Protein AF-0000000079722575 (afdb_homodimer)

Sequence (228 aa):
MQTNRNAPIEILLQTIAENLEKRAKQTKQDKQDLAKLADLNRNTISAALSGNDMKLSTLIRLTRVLGFTDWLLPLLDAPIQSPMEQLTKKRKPGNQESFESKRPTSRVMGRRKSMQTNRNAPIEILLQTIAENLEKRAKQTKQDKQDLAKLADLNRNTISAALSGNDMKLSTLIRLTRVLGFTDWLLPLLDAPIQSPMEQLTKKRKPGNQESFESKRPTSRVMGRRKS

Organism: NCBI:txid2484901

pLDDT: mean 83.27, std 20.54, range [34.5, 98.94]

Structure (mmCIF, N/CA/C/O backbone):
data_AF-0000000079722575-model_v1
#
loop_
_entity.id
_entity.type
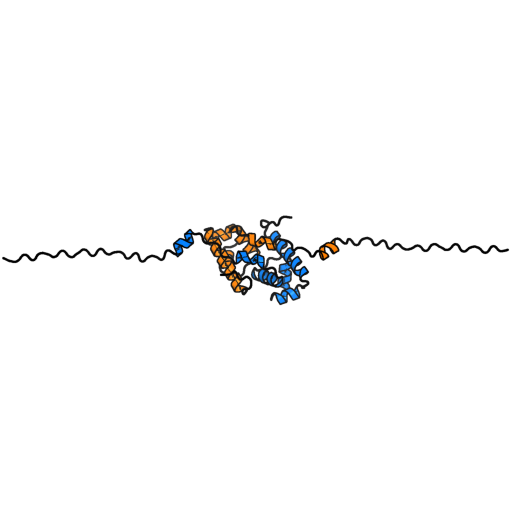_entity.pdbx_description
1 polymer 'HTH cro/C1-type domain-containing protein'
#
loop_
_atom_site.group_PDB
_atom_site.id
_atom_site.type_symbol
_atom_site.label_atom_id
_atom_site.label_alt_id
_atom_site.label_comp_id
_atom_site.label_asym_id
_atom_site.label_entity_id
_atom_site.label_seq_id
_atom_site.pdbx_PDB_ins_code
_atom_site.Cartn_x
_atom_site.Cartn_y
_atom_site.Cartn_z
_atom_site.occupancy
_atom_site.B_iso_or_equiv
_atom_site.auth_seq_id
_atom_site.auth_comp_id
_atom_site.auth_asym_id
_atom_site.auth_atom_id
_atom_site.pdbx_PDB_model_num
ATOM 1 N N . MET A 1 1 ? 14.844 14.305 -10.219 1 54.47 1 MET A N 1
ATOM 2 C CA . MET A 1 1 ? 15.352 12.953 -10.023 1 54.47 1 MET A CA 1
ATOM 3 C C . MET A 1 1 ? 14.266 11.914 -10.305 1 54.47 1 MET A C 1
ATOM 5 O O . MET A 1 1 ? 13.094 12.133 -9.992 1 54.47 1 MET A O 1
ATOM 9 N N . GLN A 1 2 ? 14.523 11.008 -11.125 1 70.81 2 GLN A N 1
ATOM 10 C CA . GLN A 1 2 ? 13.516 10.062 -11.602 1 70.81 2 GLN A CA 1
ATOM 11 C C . GLN A 1 2 ? 13.031 9.156 -10.477 1 70.81 2 GLN A C 1
ATOM 13 O O . GLN A 1 2 ? 13.828 8.711 -9.648 1 70.81 2 GLN A O 1
ATOM 18 N N . THR A 1 3 ? 11.797 9.164 -10.312 1 85.56 3 THR A N 1
ATOM 19 C CA . THR A 1 3 ? 11.172 8.242 -9.367 1 85.56 3 THR A CA 1
ATOM 20 C C . THR A 1 3 ? 11.594 6.805 -9.648 1 85.56 3 THR A C 1
ATOM 22 O O . THR A 1 3 ? 11.406 6.305 -10.758 1 85.56 3 THR A O 1
ATOM 25 N N . ASN A 1 4 ? 12.273 6.215 -8.656 1 93.06 4 ASN A N 1
ATOM 26 C CA . ASN A 1 4 ? 12.789 4.859 -8.836 1 93.06 4 ASN A CA 1
ATOM 27 C C . ASN A 1 4 ? 11.992 3.844 -8.031 1 93.06 4 ASN A C 1
ATOM 29 O O . ASN A 1 4 ? 12.227 3.678 -6.828 1 93.06 4 ASN A O 1
ATOM 33 N N . ARG A 1 5 ? 11.109 3.064 -8.695 1 94.69 5 ARG A N 1
ATOM 34 C CA . ARG A 1 5 ? 10.266 2.082 -8.023 1 94.69 5 ARG A CA 1
ATOM 35 C C . ARG A 1 5 ? 11.023 0.785 -7.773 1 94.69 5 ARG A C 1
ATOM 37 O O . ARG A 1 5 ? 10.516 -0.12 -7.105 1 94.69 5 ARG A O 1
ATOM 44 N N . ASN A 1 6 ? 12.352 0.685 -8.273 1 96.12 6 ASN A N 1
ATOM 45 C CA . ASN A 1 6 ? 13.148 -0.523 -8.109 1 96.12 6 ASN A CA 1
ATOM 46 C C . ASN A 1 6 ? 14.164 -0.37 -6.977 1 96.12 6 ASN A C 1
ATOM 48 O O . ASN A 1 6 ? 14.977 -1.266 -6.742 1 96.12 6 ASN A O 1
ATOM 52 N N . ALA A 1 7 ? 14.102 0.677 -6.281 1 97.81 7 ALA A N 1
ATOM 53 C CA . ALA A 1 7 ? 14.992 0.921 -5.152 1 97.81 7 ALA A CA 1
ATOM 54 C C . ALA A 1 7 ? 14.758 -0.101 -4.043 1 97.81 7 ALA A C 1
ATOM 56 O O . ALA A 1 7 ? 13.734 -0.788 -4.023 1 97.81 7 ALA A O 1
ATOM 57 N N . PRO A 1 8 ? 15.852 -0.264 -3.174 1 98.19 8 PRO A N 1
ATOM 58 C CA . PRO A 1 8 ? 15.648 -1.133 -2.014 1 98.19 8 PRO A CA 1
ATOM 59 C C . PRO A 1 8 ? 14.406 -0.751 -1.203 1 98.19 8 PRO A C 1
ATOM 61 O O . PRO A 1 8 ? 14.039 0.424 -1.152 1 98.19 8 PRO A O 1
ATOM 64 N N . ILE A 1 9 ? 13.789 -1.752 -0.545 1 98.5 9 ILE A N 1
ATOM 65 C CA . ILE A 1 9 ? 12.516 -1.595 0.148 1 98.5 9 ILE A CA 1
ATOM 66 C C . ILE A 1 9 ? 12.609 -0.447 1.15 1 98.5 9 ILE A C 1
ATOM 68 O O . ILE A 1 9 ? 11.703 0.381 1.243 1 98.5 9 ILE A O 1
ATOM 72 N N . GLU A 1 10 ? 13.727 -0.363 1.872 1 98.06 10 GLU A N 1
ATOM 73 C CA . GLU A 1 10 ? 13.891 0.66 2.9 1 98.06 10 GLU A CA 1
ATOM 74 C C . GLU A 1 10 ? 13.867 2.061 2.295 1 98.06 10 GLU A C 1
ATOM 76 O O . GLU A 1 10 ? 13.344 2.996 2.9 1 98.06 10 GLU A O 1
ATOM 81 N N . ILE A 1 11 ? 14.484 2.178 1.171 1 98.31 11 ILE A N 1
ATOM 82 C CA . ILE A 1 11 ? 14.531 3.463 0.482 1 98.31 11 ILE A CA 1
ATOM 83 C C . ILE A 1 11 ? 13.133 3.83 -0.019 1 98.31 11 ILE A C 1
ATOM 85 O O . ILE A 1 11 ? 12.711 4.98 0.096 1 98.31 11 ILE A O 1
ATOM 89 N N . LEU A 1 12 ? 12.391 2.91 -0.529 1 98.69 12 LEU A N 1
ATOM 90 C CA . LEU A 1 12 ? 11.031 3.154 -1 1 98.69 12 LEU A CA 1
ATOM 91 C C . LEU A 1 12 ? 10.133 3.59 0.149 1 98.69 12 LEU A C 1
ATOM 93 O O . LEU A 1 12 ? 9.391 4.57 0.024 1 98.69 12 LEU A O 1
ATOM 97 N N . LEU A 1 13 ? 10.242 2.848 1.255 1 98.75 13 LEU A N 1
ATOM 98 C CA . LEU A 1 13 ? 9.422 3.182 2.416 1 98.75 13 LEU A CA 1
ATOM 99 C C . LEU A 1 13 ? 9.727 4.59 2.91 1 98.75 13 LEU A C 1
ATOM 101 O O . LEU A 1 13 ? 8.812 5.359 3.209 1 98.75 13 LEU A O 1
ATOM 105 N N . GLN A 1 14 ? 10.969 4.914 2.953 1 98.44 14 GLN A N 1
ATOM 106 C CA . GLN A 1 14 ? 11.375 6.238 3.41 1 98.44 14 GLN A CA 1
ATOM 107 C C . GLN A 1 14 ? 10.875 7.324 2.461 1 98.44 14 GLN A C 1
ATOM 109 O O . GLN A 1 14 ? 10.406 8.375 2.904 1 98.44 14 GLN A O 1
ATOM 114 N N . THR A 1 15 ? 11.016 7.074 1.188 1 98.44 15 THR A N 1
ATOM 115 C CA . THR A 1 15 ? 10.57 8.039 0.192 1 98.44 15 THR A CA 1
ATOM 116 C C . THR A 1 15 ? 9.062 8.273 0.297 1 98.44 15 THR A C 1
ATOM 118 O O . THR A 1 15 ? 8.602 9.414 0.271 1 98.44 15 THR A O 1
ATOM 121 N N . ILE A 1 16 ? 8.328 7.207 0.46 1 98.69 16 ILE A N 1
ATOM 122 C CA . ILE A 1 16 ? 6.875 7.305 0.595 1 98.69 16 ILE A CA 1
ATOM 123 C C . ILE A 1 16 ? 6.527 8.109 1.845 1 98.69 16 ILE A C 1
ATOM 125 O O . ILE A 1 16 ? 5.699 9.023 1.792 1 98.69 16 ILE A O 1
ATOM 129 N N . ALA A 1 17 ? 7.148 7.785 2.924 1 98.75 17 ALA A N 1
ATOM 130 C CA . ALA A 1 17 ? 6.883 8.477 4.18 1 98.75 17 ALA A CA 1
ATOM 131 C C . ALA A 1 17 ? 7.188 9.969 4.059 1 98.75 17 ALA A C 1
ATOM 133 O O . ALA A 1 17 ? 6.398 10.805 4.504 1 98.75 17 ALA A O 1
ATOM 134 N N . GLU A 1 18 ? 8.32 10.273 3.482 1 97.62 18 GLU A N 1
ATOM 135 C CA . GLU A 1 18 ? 8.719 11.664 3.307 1 97.62 18 GLU A CA 1
ATOM 136 C C . GLU A 1 18 ? 7.711 12.422 2.447 1 97.62 18 GLU A C 1
ATOM 138 O O . GLU A 1 18 ? 7.355 13.555 2.76 1 97.62 18 GLU A O 1
ATOM 143 N N . ASN A 1 19 ? 7.289 11.805 1.377 1 97.5 19 ASN A N 1
ATOM 144 C CA . ASN A 1 19 ? 6.316 12.453 0.495 1 97.5 19 ASN A CA 1
ATOM 145 C C . ASN A 1 19 ? 4.965 12.617 1.179 1 97.5 19 ASN A C 1
ATOM 147 O O . ASN A 1 19 ? 4.281 13.617 0.973 1 97.5 19 ASN A O 1
ATOM 151 N N . LEU A 1 20 ? 4.543 11.664 2.002 1 97.62 20 LEU A N 1
ATOM 152 C CA . LEU A 1 20 ? 3.312 11.781 2.775 1 97.62 20 LEU A CA 1
ATOM 153 C C . LEU A 1 20 ? 3.426 12.906 3.803 1 97.62 20 LEU A C 1
ATOM 155 O O . LEU A 1 20 ? 2.465 13.641 4.031 1 97.62 20 LEU A O 1
ATOM 159 N N . GLU A 1 21 ? 4.605 12.969 4.383 1 96.81 21 GLU A N 1
ATOM 160 C CA . GLU A 1 21 ? 4.82 14.039 5.352 1 96.81 21 GLU A CA 1
ATOM 161 C C . GLU A 1 21 ? 4.699 15.406 4.695 1 96.81 21 GLU A C 1
ATOM 163 O O . GLU A 1 21 ? 4.09 16.312 5.258 1 96.81 21 GLU A O 1
ATOM 168 N N . LYS A 1 22 ? 5.266 15.562 3.559 1 95.81 22 LYS A N 1
ATOM 169 C CA . LYS A 1 22 ? 5.148 16.812 2.812 1 95.81 22 LYS A CA 1
ATOM 170 C C . LYS A 1 22 ? 3.691 17.141 2.5 1 95.81 22 LYS A C 1
ATOM 172 O O . LYS A 1 22 ? 3.258 18.281 2.648 1 95.81 22 LYS A O 1
ATOM 177 N N . ARG A 1 23 ? 2.961 16.141 2.121 1 95.94 23 ARG A N 1
ATOM 178 C CA . ARG A 1 23 ? 1.545 16.344 1.836 1 95.94 23 ARG A CA 1
ATOM 179 C C . ARG A 1 23 ? 0.78 16.719 3.1 1 95.94 23 ARG A C 1
ATOM 181 O O . ARG A 1 23 ? -0.093 17.594 3.066 1 95.94 23 ARG A O 1
ATOM 188 N N . ALA A 1 24 ? 1.131 16.047 4.148 1 96 24 ALA A N 1
ATOM 189 C CA . ALA A 1 24 ? 0.494 16.344 5.43 1 96 24 ALA A CA 1
ATOM 190 C C . ALA A 1 24 ? 0.743 17.781 5.844 1 96 24 ALA A C 1
ATOM 192 O O . ALA A 1 24 ? -0.167 18.469 6.324 1 96 24 ALA A O 1
ATOM 193 N N . LYS A 1 25 ? 1.889 18.219 5.617 1 93.69 25 LYS A N 1
ATOM 194 C CA . LYS A 1 25 ? 2.25 19.594 5.992 1 93.69 25 LYS A CA 1
ATOM 195 C C . LYS A 1 25 ? 1.47 20.609 5.164 1 93.69 25 LYS A C 1
ATOM 197 O O . LYS A 1 25 ? 1.167 21.703 5.648 1 93.69 25 LYS A O 1
ATOM 202 N N . GLN A 1 26 ? 1.157 20.266 3.98 1 91.81 26 GLN A N 1
ATOM 203 C CA . GLN A 1 26 ? 0.403 21.156 3.102 1 91.81 26 GLN A CA 1
ATOM 204 C C . GLN A 1 26 ? -1.041 21.297 3.572 1 91.81 26 GLN A C 1
ATOM 206 O O . GLN A 1 26 ? -1.718 22.281 3.229 1 91.81 26 GLN A O 1
ATOM 211 N N . THR A 1 27 ? -1.527 20.359 4.281 1 89.69 27 THR A N 1
ATOM 212 C CA . THR A 1 27 ? -2.896 20.406 4.781 1 89.69 27 THR A CA 1
ATOM 213 C C . THR A 1 27 ? -2.959 21.141 6.117 1 89.69 27 THR A C 1
ATOM 215 O O . THR A 1 27 ? -4.047 21.375 6.652 1 89.69 27 THR A O 1
ATOM 218 N N . LYS A 1 28 ? -1.863 21.5 6.648 1 85.69 28 LYS A N 1
ATOM 219 C CA . LYS A 1 28 ? -1.727 22.25 7.895 1 85.69 28 LYS A CA 1
ATOM 220 C C . LYS A 1 28 ? -2.301 21.469 9.07 1 85.69 28 LYS A C 1
ATOM 222 O O . LYS A 1 28 ? -2.816 22.062 10.023 1 85.69 28 LYS A O 1
ATOM 227 N N . GLN A 1 29 ? -2.502 20.281 8.953 1 87.88 29 GLN A N 1
ATOM 228 C CA . GLN A 1 29 ? -2.91 19.406 10.047 1 87.88 29 GLN A CA 1
ATOM 229 C C . GLN A 1 29 ? -1.696 18.844 10.781 1 87.88 29 GLN A C 1
ATOM 231 O O . GLN A 1 29 ? -0.693 18.484 10.164 1 87.88 29 GLN A O 1
ATOM 236 N N . ASP A 1 30 ? -1.861 18.953 12.141 1 93.38 30 ASP A N 1
ATOM 237 C CA . ASP A 1 30 ? -0.795 18.281 12.891 1 93.38 30 ASP A CA 1
ATOM 238 C C . ASP A 1 30 ? -1.058 16.781 13.016 1 93.38 30 ASP A C 1
ATOM 240 O O . ASP A 1 30 ? -2.084 16.297 12.547 1 93.38 30 ASP A O 1
ATOM 244 N N . LYS A 1 31 ? -0.096 16.062 13.578 1 95.81 31 LYS A N 1
ATOM 245 C CA . LYS A 1 31 ? -0.143 14.602 13.656 1 95.81 31 LYS A CA 1
ATOM 246 C C . LYS A 1 31 ? -1.344 14.125 14.469 1 95.81 31 LYS A C 1
ATOM 248 O O . LYS A 1 31 ? -1.935 13.086 14.172 1 95.81 31 LYS A O 1
ATOM 253 N N . GLN A 1 32 ? -1.737 14.883 15.547 1 96.56 32 GLN A N 1
ATOM 254 C CA . GLN A 1 32 ? -2.885 14.531 16.375 1 96.56 32 GLN A CA 1
ATOM 255 C C . GLN A 1 32 ? -4.188 14.656 15.594 1 96.56 32 GLN A C 1
ATOM 257 O O . GLN A 1 32 ? -5.059 13.789 15.68 1 96.56 32 GLN A O 1
ATOM 262 N N . ASP A 1 33 ? -4.281 15.727 14.922 1 96.19 33 ASP A N 1
ATOM 263 C CA . ASP A 1 33 ? -5.465 15.945 14.094 1 96.19 33 ASP A CA 1
ATOM 264 C C . ASP A 1 33 ? -5.562 14.891 12.984 1 96.19 33 ASP A C 1
ATOM 266 O O . ASP A 1 33 ? -6.641 14.352 12.734 1 96.19 33 ASP A O 1
ATOM 270 N N . LEU A 1 34 ? -4.484 14.664 12.32 1 97.56 34 LEU A N 1
ATOM 271 C CA . LEU A 1 34 ? -4.434 13.633 11.289 1 97.56 34 LEU A CA 1
ATOM 272 C C . LEU A 1 34 ? -4.875 12.281 11.852 1 97.56 34 LEU A C 1
ATOM 274 O O . LEU A 1 34 ? -5.648 11.562 11.219 1 97.56 34 LEU A O 1
ATOM 278 N N . ALA A 1 35 ? -4.336 11.961 13.047 1 98.62 35 ALA A N 1
ATOM 279 C CA . ALA A 1 35 ? -4.664 10.695 13.703 1 98.62 35 ALA A CA 1
ATOM 280 C C . ALA A 1 35 ? -6.168 10.578 13.945 1 98.62 35 ALA A C 1
ATOM 282 O O . ALA A 1 35 ? -6.773 9.555 13.625 1 98.62 35 ALA A O 1
ATOM 283 N N . LYS A 1 36 ? -6.762 11.602 14.484 1 98.19 36 LYS A N 1
ATOM 284 C CA . LYS A 1 36 ? -8.195 11.617 14.766 1 98.19 36 LYS A CA 1
ATOM 285 C C . LYS A 1 36 ? -9.008 11.438 13.492 1 98.19 36 LYS A C 1
ATOM 287 O O . LYS A 1 36 ? -9.906 10.594 13.438 1 98.19 36 LYS A O 1
ATOM 292 N N . LEU A 1 37 ? -8.672 12.156 12.492 1 97.5 37 LEU A N 1
ATOM 293 C CA . LEU A 1 37 ? -9.398 12.109 11.227 1 97.5 37 LEU A CA 1
ATOM 294 C C . LEU A 1 37 ? -9.258 10.734 10.57 1 97.5 37 LEU A C 1
ATOM 296 O O . LEU A 1 37 ? -10.203 10.25 9.945 1 97.5 37 LEU A O 1
ATOM 300 N N . ALA A 1 38 ? -8.102 10.188 10.68 1 98.44 38 ALA A N 1
ATOM 301 C CA . ALA A 1 38 ? -7.816 8.898 10.055 1 98.44 38 ALA A CA 1
ATOM 302 C C . ALA A 1 38 ? -8.305 7.742 10.922 1 98.44 38 ALA A C 1
ATOM 304 O O .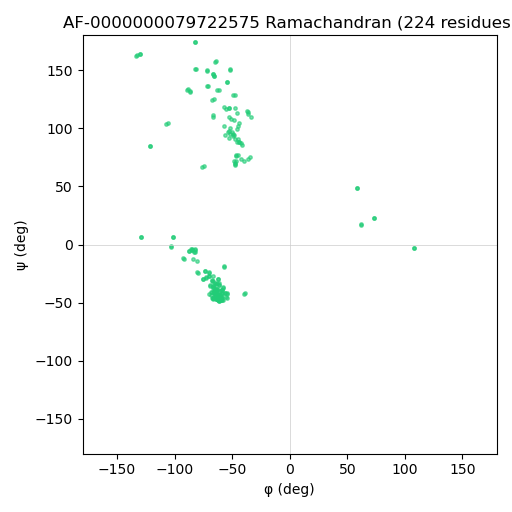 ALA A 1 38 ? -8.25 6.582 10.508 1 98.44 38 ALA A O 1
ATOM 305 N N . ASP A 1 39 ? -8.758 7.996 12.086 1 98.5 39 ASP A N 1
ATOM 306 C CA . ASP A 1 39 ? -9.133 6.973 13.062 1 98.5 39 ASP A CA 1
ATOM 307 C C . ASP A 1 39 ? -7.957 6.059 13.37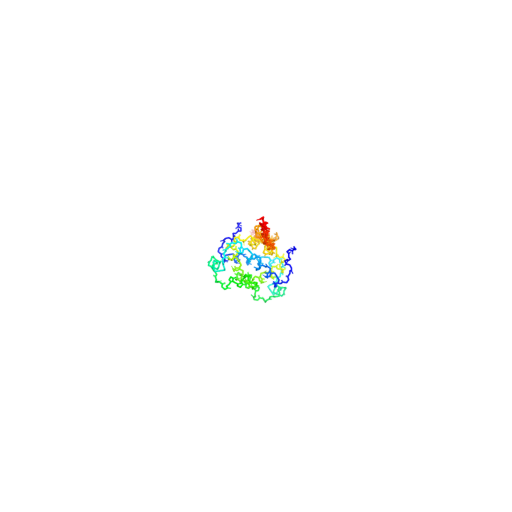5 1 98.5 39 ASP A C 1
ATOM 309 O O . ASP A 1 39 ? -8.07 4.836 13.281 1 98.5 39 ASP A O 1
ATOM 313 N N . LEU A 1 40 ? -6.91 6.723 13.641 1 98.62 40 LEU A N 1
ATOM 314 C CA . LEU A 1 40 ? -5.672 6.078 14.062 1 98.62 40 LEU A CA 1
ATOM 315 C C . LEU A 1 40 ? -5.117 6.738 15.32 1 98.62 40 LEU A C 1
ATOM 317 O O . LEU A 1 40 ? -5.562 7.82 15.703 1 98.62 40 LEU A O 1
ATOM 321 N N . ASN A 1 41 ? -4.223 6.051 15.961 1 98.44 41 ASN A N 1
ATOM 322 C CA . ASN A 1 41 ? -3.518 6.66 17.078 1 98.44 41 ASN A CA 1
ATOM 323 C C . ASN A 1 41 ? -2.361 7.539 16.609 1 98.44 41 ASN A C 1
ATOM 325 O O . ASN A 1 41 ? -1.754 7.266 15.57 1 98.44 41 ASN A O 1
ATOM 329 N N . ARG A 1 42 ? -2.109 8.531 17.438 1 98 42 ARG A N 1
ATOM 330 C CA . ARG A 1 42 ? -1.056 9.484 17.094 1 98 42 ARG A CA 1
ATOM 331 C C . ARG A 1 42 ? 0.281 8.773 16.906 1 98 42 ARG A C 1
ATOM 333 O O . ARG A 1 42 ? 1.082 9.164 16.062 1 98 42 ARG A O 1
ATOM 340 N N . ASN A 1 43 ? 0.55 7.82 17.641 1 98.44 43 ASN A N 1
ATOM 341 C CA . ASN A 1 43 ? 1.803 7.082 17.516 1 98.44 43 ASN A CA 1
ATOM 342 C C . ASN A 1 43 ? 1.914 6.383 16.172 1 98.44 43 ASN A C 1
ATOM 344 O O . ASN A 1 43 ? 2.994 6.332 15.578 1 98.44 43 ASN A O 1
ATOM 348 N N . THR A 1 44 ? 0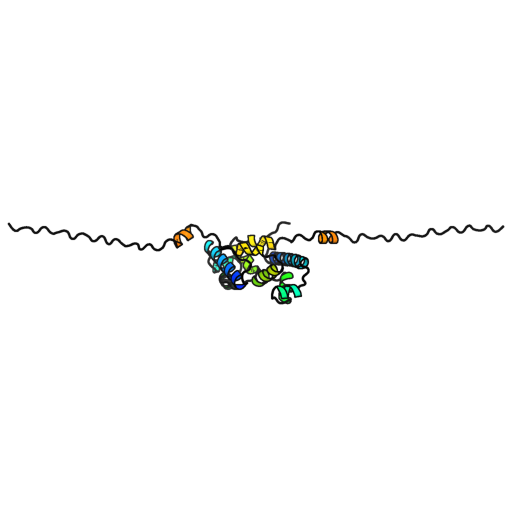.802 5.84 15.656 1 98.62 44 THR A N 1
ATOM 349 C CA . THR A 1 44 ? 0.759 5.191 14.352 1 98.62 44 THR A CA 1
ATOM 350 C C . THR A 1 44 ? 1.039 6.195 13.234 1 98.62 44 THR A C 1
ATOM 352 O O . THR A 1 44 ? 1.812 5.914 12.32 1 98.62 44 THR A O 1
ATOM 355 N N . ILE A 1 45 ? 0.493 7.359 13.391 1 98.56 45 ILE A N 1
ATOM 356 C CA . ILE A 1 45 ? 0.724 8.414 12.414 1 98.56 45 ILE A CA 1
ATOM 357 C C . ILE A 1 45 ? 2.189 8.844 12.453 1 98.56 45 ILE A C 1
ATOM 359 O O . ILE A 1 45 ? 2.834 8.969 11.406 1 98.56 45 ILE A O 1
ATOM 363 N N . SER A 1 46 ? 2.699 9.055 13.617 1 98.19 46 SER A N 1
ATOM 364 C CA . SER A 1 46 ? 4.094 9.461 13.773 1 98.19 46 SER A CA 1
ATOM 365 C C . SER A 1 46 ? 5.035 8.422 13.164 1 98.19 46 SER A C 1
ATOM 367 O O . SER A 1 46 ? 5.969 8.781 12.438 1 98.19 46 SER A O 1
ATOM 369 N N . ALA A 1 47 ? 4.789 7.172 13.445 1 98.44 47 ALA A N 1
ATOM 370 C CA . ALA A 1 47 ? 5.617 6.094 12.906 1 98.44 47 ALA A CA 1
ATOM 371 C C . ALA A 1 47 ? 5.516 6.035 11.383 1 98.44 47 ALA A C 1
ATOM 373 O O . ALA A 1 47 ? 6.531 5.914 10.695 1 98.44 47 ALA A O 1
ATOM 374 N N . ALA A 1 48 ? 4.336 6.199 10.852 1 98.38 48 ALA A N 1
ATOM 375 C CA . ALA A 1 48 ? 4.098 6.137 9.406 1 98.38 48 ALA A CA 1
ATOM 376 C C . ALA A 1 48 ? 4.82 7.27 8.68 1 98.38 48 ALA A C 1
ATOM 378 O O . ALA A 1 48 ? 5.453 7.051 7.648 1 98.38 48 ALA A O 1
ATOM 379 N N . LEU A 1 49 ? 4.781 8.383 9.219 1 97.69 49 LEU A N 1
ATOM 380 C CA . LEU A 1 49 ? 5.305 9.578 8.562 1 97.69 49 LEU A CA 1
ATOM 381 C C . LEU A 1 49 ? 6.805 9.711 8.797 1 97.69 49 LEU A C 1
ATOM 383 O O . LEU A 1 49 ? 7.457 10.57 8.203 1 97.69 49 LEU A O 1
ATOM 387 N N . SER A 1 50 ? 7.383 8.805 9.617 1 97.62 50 SER A N 1
ATOM 388 C CA . SER A 1 50 ? 8.812 8.844 9.891 1 97.62 50 SER A CA 1
ATOM 389 C C . SER A 1 50 ? 9.555 7.77 9.102 1 97.62 50 SER A C 1
ATOM 391 O O . SER A 1 50 ? 10.773 7.625 9.234 1 97.62 50 SER A O 1
ATOM 393 N N . GLY A 1 51 ? 8.883 6.984 8.375 1 98 51 GLY A N 1
ATOM 394 C CA . GLY A 1 51 ? 9.555 6.039 7.496 1 98 51 GLY A CA 1
ATOM 395 C C . GLY A 1 51 ? 9.445 4.602 7.969 1 98 51 GLY A C 1
ATOM 396 O O . GLY A 1 51 ? 9.945 3.688 7.316 1 98 51 GLY A O 1
ATOM 397 N N . ASN A 1 52 ? 8.812 4.363 9.148 1 98.44 52 ASN A N 1
ATOM 398 C CA . ASN A 1 52 ? 8.562 2.99 9.57 1 98.44 52 ASN A CA 1
ATOM 399 C C . ASN A 1 52 ? 7.582 2.285 8.641 1 98.44 52 ASN A C 1
ATOM 401 O O . ASN A 1 52 ? 6.668 2.912 8.109 1 98.44 52 ASN A O 1
ATOM 405 N N . ASP A 1 53 ? 7.867 0.978 8.484 1 98.75 53 ASP A N 1
ATOM 406 C CA . ASP A 1 53 ? 6.906 0.178 7.73 1 98.75 53 ASP A CA 1
ATOM 407 C C . ASP A 1 53 ? 5.508 0.299 8.328 1 98.75 53 ASP A C 1
ATOM 409 O O . ASP A 1 53 ? 5.355 0.425 9.547 1 98.75 53 ASP A O 1
ATOM 413 N N . MET A 1 54 ? 4.504 0.381 7.523 1 98.88 54 MET A N 1
ATOM 414 C CA . MET A 1 54 ? 3.135 0.55 8.008 1 98.88 54 MET A CA 1
ATOM 415 C C . MET A 1 54 ? 2.188 -0.422 7.309 1 98.88 54 MET A C 1
ATOM 417 O O . MET A 1 54 ? 2.531 -0.995 6.273 1 98.88 54 MET A O 1
ATOM 421 N N . LYS A 1 55 ? 1.021 -0.596 7.922 1 98.88 55 LYS A N 1
ATOM 422 C CA . LYS A 1 55 ? -0.018 -1.436 7.332 1 98.88 55 LYS A CA 1
ATOM 423 C C . LYS A 1 55 ? -0.652 -0.76 6.121 1 98.88 55 LYS A C 1
ATOM 425 O O . LYS A 1 55 ? -0.745 0.468 6.066 1 98.88 55 LYS A O 1
ATOM 430 N N . LEU A 1 56 ? -1.075 -1.621 5.227 1 98.94 56 LEU A N 1
ATOM 431 C CA . LEU A 1 56 ? -1.829 -1.12 4.082 1 98.94 56 LEU A CA 1
ATOM 432 C C . LEU A 1 56 ? -3.055 -0.336 4.539 1 98.94 56 LEU A C 1
ATOM 434 O O . LEU A 1 56 ? -3.365 0.719 3.982 1 98.94 56 LEU A O 1
ATOM 438 N N . SER A 1 57 ? -3.777 -0.801 5.543 1 98.94 57 SER A N 1
ATOM 439 C CA . SER A 1 57 ? -4.926 -0.085 6.086 1 98.94 57 SER A CA 1
ATOM 440 C C . SER A 1 57 ? -4.531 1.301 6.586 1 98.94 57 SER A C 1
ATOM 442 O O . SER A 1 57 ? -5.273 2.268 6.406 1 98.94 57 SER A O 1
ATOM 444 N N . THR A 1 58 ? -3.367 1.427 7.211 1 98.88 58 THR A N 1
ATOM 445 C CA . THR A 1 58 ? -2.865 2.707 7.699 1 98.88 58 THR A CA 1
ATOM 446 C C . THR A 1 58 ? -2.609 3.664 6.539 1 98.88 58 THR A C 1
ATOM 448 O O . THR A 1 58 ? -3.018 4.828 6.582 1 98.88 58 THR A O 1
ATOM 451 N N . LEU A 1 59 ? -1.953 3.121 5.543 1 98.94 59 LEU A N 1
ATOM 452 C CA . LEU A 1 59 ? -1.676 3.941 4.367 1 98.94 59 LEU A CA 1
ATOM 453 C C . LEU A 1 59 ? -2.971 4.445 3.74 1 98.94 59 LEU A C 1
ATOM 455 O O . LEU A 1 59 ? -3.08 5.625 3.396 1 98.94 59 LEU A O 1
ATOM 459 N N . ILE A 1 60 ? -3.92 3.578 3.555 1 98.94 60 ILE A N 1
ATOM 460 C CA . ILE A 1 60 ? -5.184 3.945 2.926 1 98.94 60 ILE A CA 1
ATOM 461 C C . ILE A 1 60 ? -5.895 5 3.77 1 98.94 60 ILE A C 1
ATOM 463 O O . ILE A 1 60 ? -6.355 6.016 3.244 1 98.94 60 ILE A O 1
ATOM 467 N N . ARG A 1 61 ? -5.945 4.777 5.031 1 98.88 61 ARG A N 1
ATOM 468 C CA . ARG A 1 61 ? -6.602 5.727 5.926 1 98.88 61 ARG A CA 1
ATOM 469 C C . ARG A 1 61 ? -5.918 7.086 5.879 1 98.88 61 ARG A C 1
ATOM 471 O O . ARG A 1 61 ? -6.582 8.117 5.75 1 98.88 61 ARG A O 1
ATOM 478 N N . LEU A 1 62 ? -4.645 7.062 5.996 1 98.56 62 LEU A N 1
ATOM 479 C CA . LEU A 1 62 ? -3.875 8.305 6.012 1 98.56 62 LEU A CA 1
ATOM 480 C C . LEU A 1 62 ? -4.039 9.062 4.699 1 98.56 62 LEU A C 1
ATOM 482 O O . LEU A 1 62 ? -4.293 10.266 4.699 1 98.56 62 LEU A O 1
ATOM 486 N N . THR A 1 63 ? -3.949 8.391 3.635 1 98.38 63 THR A N 1
ATOM 487 C CA . THR A 1 63 ? -4.016 9.062 2.342 1 98.38 63 THR A CA 1
ATOM 488 C C . THR A 1 63 ? -5.441 9.523 2.045 1 98.38 63 THR A C 1
ATOM 490 O O . THR A 1 63 ? -5.645 10.523 1.355 1 98.38 63 THR A O 1
ATOM 493 N N . ARG A 1 64 ? -6.379 8.828 2.6 1 98.44 64 ARG A N 1
ATOM 494 C CA . ARG A 1 64 ? -7.758 9.297 2.492 1 98.44 64 ARG A CA 1
ATOM 495 C C . ARG A 1 64 ? -7.922 10.664 3.139 1 98.44 64 ARG A C 1
ATOM 497 O O . ARG A 1 64 ? -8.516 11.57 2.547 1 98.44 64 ARG A O 1
ATOM 504 N N . VAL A 1 65 ? -7.395 10.82 4.266 1 97.62 65 VAL A N 1
ATOM 505 C CA . VAL A 1 65 ? -7.488 12.086 4.984 1 97.62 65 VAL A CA 1
ATOM 506 C C . VAL A 1 65 ? -6.754 13.18 4.211 1 97.62 65 VAL A C 1
ATOM 508 O O . VAL A 1 65 ? -7.184 14.336 4.203 1 97.62 65 VAL A O 1
ATOM 511 N N . LEU A 1 66 ? -5.723 12.805 3.562 1 96.94 66 LEU A N 1
ATOM 512 C CA . LEU A 1 66 ? -4.883 13.758 2.848 1 96.94 66 LEU A CA 1
ATOM 513 C C . LEU A 1 66 ? -5.438 14.039 1.456 1 96.94 66 LEU A C 1
ATOM 515 O O . LEU A 1 66 ? -4.887 14.852 0.714 1 96.94 66 LEU A O 1
ATOM 519 N N . GLY A 1 67 ? -6.496 13.344 1.082 1 96.38 67 GLY A N 1
ATOM 520 C CA . GLY A 1 67 ? -7.102 13.531 -0.226 1 96.38 67 GLY A CA 1
ATOM 521 C C . GLY A 1 67 ? -6.277 12.953 -1.357 1 96.38 67 GLY A C 1
ATOM 522 O O . GLY A 1 67 ? -6.344 13.43 -2.492 1 96.38 67 GLY A O 1
ATOM 523 N N . PHE A 1 68 ? -5.461 12.031 -1.05 1 97.06 68 PHE A N 1
ATOM 524 C CA . PHE A 1 68 ? -4.516 11.391 -1.958 1 97.06 68 PHE A CA 1
ATOM 525 C C . PHE A 1 68 ? -4.754 9.891 -2.021 1 97.06 68 PHE A C 1
ATOM 527 O O . PHE A 1 68 ? -4.07 9.117 -1.348 1 97.06 68 PHE A O 1
ATOM 534 N N . THR A 1 69 ? -5.73 9.438 -2.91 1 97.94 69 THR A N 1
ATOM 535 C CA . THR A 1 69 ? -6.078 8.023 -2.879 1 97.94 69 THR A CA 1
ATOM 536 C C . THR A 1 69 ? -6.023 7.422 -4.277 1 97.94 69 THR A C 1
ATOM 538 O O . THR A 1 69 ? -6.273 6.227 -4.457 1 97.94 69 THR A O 1
ATOM 541 N N . ASP A 1 70 ? -5.555 8.172 -5.273 1 97 70 ASP A N 1
ATOM 542 C CA . ASP A 1 70 ? -5.594 7.68 -6.645 1 97 70 ASP A CA 1
ATOM 543 C C . ASP A 1 70 ? -4.602 6.539 -6.848 1 97 70 ASP A C 1
ATOM 545 O O . ASP A 1 70 ? -4.758 5.723 -7.758 1 97 70 ASP A O 1
ATOM 549 N N . TRP A 1 71 ? -3.605 6.535 -6.086 1 97.88 71 TRP A N 1
ATOM 550 C CA . TRP A 1 71 ? -2.615 5.465 -6.16 1 97.88 71 TRP A CA 1
ATOM 551 C C . TRP A 1 71 ? -3.27 4.105 -5.941 1 97.88 71 TRP A C 1
ATOM 553 O O . TRP A 1 71 ? -2.74 3.078 -6.371 1 97.88 71 TRP A O 1
ATOM 563 N N . LEU A 1 72 ? -4.414 4.098 -5.375 1 98.56 72 LEU A N 1
ATOM 564 C CA . LEU A 1 72 ? -5.133 2.895 -4.973 1 98.56 72 LEU A CA 1
ATOM 565 C C . LEU A 1 72 ? -5.836 2.258 -6.168 1 98.56 72 LEU A C 1
ATOM 567 O O . LEU A 1 72 ? -6.07 1.048 -6.18 1 98.56 72 LEU A O 1
ATOM 571 N N . LEU A 1 73 ? -6.129 2.979 -7.148 1 97.94 73 LEU A N 1
ATOM 572 C CA . LEU A 1 73 ? -7.059 2.588 -8.203 1 97.94 73 LEU A CA 1
ATOM 573 C C . LEU A 1 73 ? -6.535 1.377 -8.969 1 97.94 73 LEU A C 1
ATOM 575 O O . LEU A 1 73 ? -7.27 0.408 -9.18 1 97.94 73 LEU A O 1
ATOM 579 N N . PRO A 1 74 ? -5.273 1.331 -9.344 1 97.75 74 PRO A N 1
ATOM 580 C CA . PRO A 1 74 ? -4.801 0.141 -10.055 1 97.75 74 PRO A CA 1
ATOM 581 C C . PRO A 1 74 ? -4.91 -1.131 -9.219 1 97.75 74 PRO A C 1
ATOM 583 O O . PRO A 1 74 ? -5.098 -2.221 -9.766 1 97.75 74 PRO A O 1
ATOM 586 N N . LEU A 1 75 ? -4.812 -1.029 -7.957 1 98.5 75 LEU A N 1
ATOM 587 C CA . LEU A 1 75 ? -4.887 -2.182 -7.066 1 98.5 75 LEU A CA 1
ATOM 588 C C . LEU A 1 75 ? -6.32 -2.693 -6.957 1 98.5 75 LEU A C 1
ATOM 590 O O . LEU A 1 75 ? -6.547 -3.861 -6.637 1 98.5 75 LEU A O 1
ATOM 594 N N . LEU A 1 76 ? -7.262 -1.817 -7.25 1 98.31 76 LEU A N 1
ATOM 595 C CA . LEU A 1 76 ? -8.672 -2.172 -7.113 1 98.31 76 LEU A CA 1
ATOM 596 C C . LEU A 1 76 ? -9.227 -2.711 -8.43 1 98.31 76 LEU A C 1
ATOM 598 O O . LEU A 1 76 ? -10.312 -3.291 -8.453 1 98.31 76 LEU A O 1
ATOM 602 N N . ASP A 1 77 ? -8.469 -2.541 -9.445 1 96.25 77 ASP A N 1
ATOM 603 C CA . ASP A 1 77 ? -8.914 -3.01 -10.75 1 96.25 77 ASP A CA 1
ATOM 604 C C . ASP A 1 77 ? -8.547 -4.477 -10.969 1 96.25 77 ASP A C 1
ATOM 606 O O . ASP A 1 77 ? -7.391 -4.863 -10.789 1 96.25 77 ASP A O 1
ATOM 610 N N . ALA A 1 78 ? -9.516 -5.18 -11.398 1 94.5 78 ALA A N 1
ATOM 611 C CA . ALA A 1 78 ? -9.266 -6.59 -11.688 1 94.5 78 ALA A CA 1
ATOM 612 C C . ALA A 1 78 ? -8.414 -6.746 -12.938 1 94.5 78 ALA A C 1
ATOM 614 O O . ALA A 1 78 ? -8.609 -6.035 -13.93 1 94.5 78 ALA A O 1
ATOM 615 N N . PRO A 1 79 ? -7.461 -7.664 -12.781 1 93.88 79 PRO A N 1
ATOM 616 C CA . PRO A 1 79 ? -6.695 -7.91 -14.008 1 93.88 79 PRO A CA 1
ATOM 617 C C . PRO A 1 79 ? -7.531 -8.562 -15.102 1 93.88 79 PRO A C 1
ATOM 619 O O . PRO A 1 79 ? -8.531 -9.234 -14.812 1 93.88 79 PRO A O 1
ATOM 622 N N . ILE A 1 80 ? -7.191 -8.203 -16.312 1 83.31 80 ILE A N 1
ATOM 623 C CA . ILE A 1 80 ? -7.875 -8.812 -17.453 1 83.31 80 ILE A CA 1
ATOM 624 C C . ILE A 1 80 ? -7.52 -10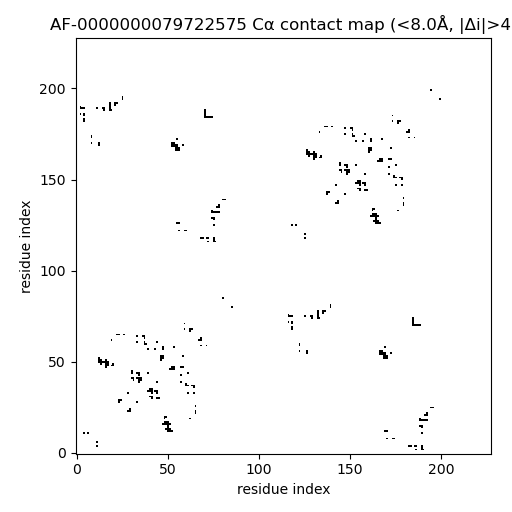.289 -17.531 1 83.31 80 ILE A C 1
ATOM 626 O O . ILE A 1 80 ? -6.344 -10.664 -17.453 1 83.31 80 ILE A O 1
ATOM 630 N N . GLN A 1 81 ? -8.508 -11.078 -17.234 1 76.44 81 GLN A N 1
ATOM 631 C CA . GLN A 1 81 ? -8.305 -12.523 -17.328 1 76.44 81 GLN A CA 1
ATOM 632 C C . GLN A 1 81 ? -7.957 -12.945 -18.75 1 76.44 81 GLN A C 1
ATOM 634 O O . GLN A 1 81 ? -8.414 -12.328 -19.719 1 76.44 81 GLN A O 1
ATOM 639 N N . SER A 1 82 ? -6.949 -13.758 -18.828 1 65.81 82 SER A N 1
ATOM 640 C CA . SER A 1 82 ? -6.586 -14.289 -20.141 1 65.81 82 SER A CA 1
ATOM 641 C C . SER A 1 82 ? -7.809 -14.844 -20.875 1 65.81 82 SER A C 1
ATOM 643 O O . SER A 1 82 ? -8.742 -15.344 -20.234 1 65.81 82 SER A O 1
ATOM 645 N N . PRO A 1 83 ? -7.941 -14.352 -22.125 1 63.34 83 PRO A N 1
ATOM 646 C CA . PRO A 1 83 ? -9.055 -14.852 -22.938 1 63.34 83 PRO A CA 1
ATOM 647 C C . PRO A 1 83 ? -9.297 -16.344 -22.75 1 63.34 83 PRO A C 1
ATOM 649 O O . PRO A 1 83 ? -10.445 -16.797 -22.672 1 63.34 83 PRO A O 1
ATOM 652 N N . MET A 1 84 ? -8.234 -17.062 -22.688 1 61.97 84 MET A N 1
ATOM 653 C CA . MET A 1 84 ? -8.383 -18.516 -22.609 1 61.97 84 MET A CA 1
ATOM 654 C C . MET A 1 84 ? -9.109 -18.922 -21.328 1 61.97 84 MET A C 1
ATOM 656 O O . MET A 1 84 ? -9.93 -19.828 -21.344 1 61.97 84 MET A O 1
ATOM 660 N N . GLU A 1 85 ? -8.883 -18.203 -20.359 1 60.97 85 GLU A N 1
ATOM 661 C CA . GLU A 1 85 ? -9.484 -18.516 -19.062 1 60.97 85 GLU A CA 1
ATOM 662 C C . GLU A 1 85 ? -10.961 -18.141 -19.047 1 60.97 85 GLU A C 1
ATOM 664 O O . GLU A 1 85 ? -11.766 -18.812 -18.375 1 60.97 85 GLU A O 1
ATOM 669 N N . GLN A 1 86 ? -11.211 -17.125 -19.844 1 61.09 86 GLN A N 1
ATOM 670 C CA . GLN A 1 86 ? -12.602 -16.703 -19.984 1 61.09 86 GLN A CA 1
ATOM 671 C C . GLN A 1 86 ? -13.406 -17.75 -20.75 1 61.09 86 GLN A C 1
ATOM 673 O O . GLN A 1 86 ? -14.602 -17.922 -20.5 1 61.09 86 GLN A O 1
ATOM 678 N N . LEU A 1 87 ? -12.758 -18.359 -21.672 1 60.16 87 LEU A N 1
ATOM 679 C CA . LEU A 1 87 ? -13.398 -19.375 -22.5 1 60.16 87 LEU A CA 1
ATOM 680 C C . LEU A 1 87 ? -13.703 -20.641 -21.688 1 60.16 87 LEU A C 1
ATOM 682 O O . LEU A 1 87 ? -14.75 -21.266 -21.875 1 60.16 87 LEU A O 1
ATOM 686 N N . THR A 1 88 ? -12.82 -21.047 -20.891 1 57.5 88 THR A N 1
ATOM 687 C CA . THR A 1 88 ? -12.984 -22.281 -20.141 1 57.5 88 THR A CA 1
ATOM 688 C C . THR A 1 88 ? -14.117 -22.141 -19.125 1 57.5 88 THR A C 1
ATOM 690 O O . THR A 1 88 ? -14.766 -23.125 -18.781 1 57.5 88 THR A O 1
ATOM 693 N N . LYS A 1 89 ? -14.227 -20.906 -18.562 1 59.12 89 LYS A N 1
ATOM 694 C CA . LYS A 1 89 ? -15.32 -20.719 -17.609 1 59.12 89 LYS A CA 1
ATOM 695 C C . LYS A 1 89 ? -16.672 -20.797 -18.297 1 59.12 89 LYS A C 1
ATOM 697 O O . LYS A 1 89 ? -17.703 -20.906 -17.641 1 59.12 89 LYS A O 1
ATOM 702 N N . LYS A 1 90 ? -16.672 -20.422 -19.453 1 52.19 90 LYS A N 1
ATOM 703 C CA . LYS A 1 90 ? -17.938 -20.453 -20.188 1 52.19 90 LYS A CA 1
ATOM 704 C C . LYS A 1 90 ? -18.234 -21.875 -20.688 1 52.19 90 LYS A C 1
ATOM 706 O O . LYS A 1 90 ? -19.312 -22.125 -21.219 1 52.19 90 LYS A O 1
ATOM 711 N N . ARG A 1 91 ? -17.234 -22.672 -20.641 1 56.41 91 ARG A N 1
ATOM 712 C CA . ARG A 1 91 ? -17.578 -24 -21.125 1 56.41 91 ARG A CA 1
ATOM 713 C C . ARG A 1 91 ? -18.422 -24.75 -20.109 1 56.41 91 ARG A C 1
ATOM 715 O O . ARG A 1 91 ? -17.922 -25.172 -19.062 1 56.41 91 ARG A O 1
ATOM 722 N N . LYS A 1 92 ? -19.656 -24.344 -19.828 1 54.16 92 LYS A N 1
ATOM 723 C CA . LYS A 1 92 ? -20.609 -25.234 -19.188 1 54.16 92 LYS A CA 1
ATOM 724 C C . LYS A 1 92 ? -20.438 -26.672 -19.672 1 54.16 92 LYS A C 1
ATOM 726 O O . LYS A 1 92 ? -20.25 -26.906 -20.859 1 54.16 92 LYS A O 1
ATOM 731 N N . PRO A 1 93 ? -20.031 -27.531 -18.766 1 48.47 93 PRO A N 1
ATOM 732 C CA . PRO A 1 93 ? -20.016 -28.906 -19.281 1 48.47 93 PRO A CA 1
ATOM 733 C C . PRO A 1 93 ? -21.25 -29.234 -20.125 1 48.47 93 PRO A C 1
ATOM 735 O O . PRO A 1 93 ? -22.375 -29.109 -19.656 1 48.47 93 PRO A O 1
ATOM 738 N N . GLY A 1 94 ? -21.312 -28.719 -21.281 1 47.75 94 GLY A N 1
ATOM 739 C CA . GLY A 1 94 ? -22.406 -29.203 -22.141 1 47.75 94 GLY A CA 1
ATOM 740 C C . GLY A 1 94 ? -22.734 -30.672 -21.906 1 47.75 94 GLY A C 1
ATOM 741 O O . GLY A 1 94 ? -21.828 -31.484 -21.672 1 47.75 94 GLY A O 1
ATOM 742 N N . ASN A 1 95 ? -23.969 -30.938 -21.266 1 48.59 95 ASN A N 1
ATOM 743 C CA . ASN A 1 95 ? -24.547 -32.25 -21.172 1 48.59 95 ASN A CA 1
ATOM 744 C C . ASN A 1 95 ? -24.266 -33.094 -22.406 1 48.59 95 ASN A C 1
ATOM 746 O O . ASN A 1 95 ? -24.766 -32.781 -23.5 1 48.59 95 ASN A O 1
ATOM 750 N N . GLN A 1 96 ? -23.047 -33.625 -22.609 1 46.34 96 GLN A N 1
ATOM 751 C CA . GLN A 1 96 ? -22.875 -34.656 -23.625 1 46.34 96 GLN A CA 1
ATOM 752 C C . GLN A 1 96 ? -23.953 -35.75 -23.516 1 46.34 96 GLN A C 1
ATOM 754 O O . GLN A 1 96 ? -23.984 -36.5 -22.547 1 46.34 96 GLN A O 1
ATOM 759 N N . GLU A 1 97 ? -25.234 -35.5 -23.797 1 48.44 97 GLU A N 1
ATOM 760 C CA . GLU A 1 97 ? -26.219 -36.562 -23.984 1 48.44 97 GLU A CA 1
ATOM 761 C C . GLU A 1 97 ? -25.625 -37.688 -24.812 1 48.44 97 GLU A C 1
ATOM 763 O O . GLU A 1 97 ? -25.234 -37.5 -25.953 1 48.44 97 GLU A O 1
ATOM 768 N N . SER A 1 98 ? -24.938 -38.688 -24.141 1 47.84 98 SER A N 1
ATOM 769 C CA . SER A 1 98 ? -24.562 -39.969 -24.734 1 47.84 98 SER A CA 1
ATOM 770 C C . SER A 1 98 ? -25.719 -40.562 -25.5 1 47.84 98 SER A C 1
ATOM 772 O O . SER A 1 98 ? -26.797 -40.812 -24.938 1 47.84 98 SER A O 1
ATOM 774 N N . PHE A 1 99 ? -25.953 -40.281 -26.797 1 48.38 99 PHE A N 1
ATOM 775 C CA . PHE A 1 99 ? -26.906 -40.938 -27.703 1 48.38 99 PHE A CA 1
ATOM 776 C C . PHE A 1 99 ? -26.812 -42.438 -27.609 1 48.38 99 PHE A C 1
ATOM 778 O O . PHE A 1 99 ? -25.812 -43.031 -28 1 48.38 99 PHE A O 1
ATOM 785 N N . GLU A 1 100 ? -27.281 -43.125 -26.484 1 48.19 100 GLU A N 1
ATOM 786 C CA . GLU A 1 100 ? -27.453 -44.594 -26.453 1 48.19 100 GLU A CA 1
ATOM 787 C C . GLU A 1 100 ? -28.188 -45.062 -27.703 1 48.19 100 GLU A C 1
ATOM 789 O O . GLU A 1 100 ? -29.328 -44.625 -27.953 1 48.19 100 GLU A O 1
ATOM 794 N N . SER A 1 101 ? -27.531 -45.438 -28.859 1 51.62 101 SER A N 1
ATOM 795 C CA . SER A 1 101 ? -28.047 -46.062 -30.062 1 51.62 101 SER A CA 1
ATOM 796 C C . SER A 1 101 ? -28.969 -47.25 -29.719 1 51.62 101 SER A C 1
ATOM 798 O O . SER A 1 101 ? -28.531 -48.219 -29.125 1 51.62 101 SER A O 1
ATOM 800 N N . LYS A 1 102 ? -30.281 -47.125 -29.281 1 54.31 102 LYS A N 1
ATOM 801 C CA . LYS A 1 102 ? -31.219 -48.219 -29.141 1 54.31 102 LYS A CA 1
ATOM 802 C C . LYS A 1 102 ? -31.266 -49.094 -30.406 1 54.31 102 LYS A C 1
ATOM 804 O O . LYS A 1 102 ? -31.531 -48.562 -31.5 1 54.31 102 LYS A O 1
ATOM 809 N N . ARG A 1 103 ? -30.547 -50.188 -30.531 1 54.88 103 ARG A N 1
ATOM 810 C CA . ARG A 1 103 ? -30.625 -51.188 -31.594 1 54.88 103 ARG A CA 1
ATOM 811 C C . ARG A 1 103 ? -32.062 -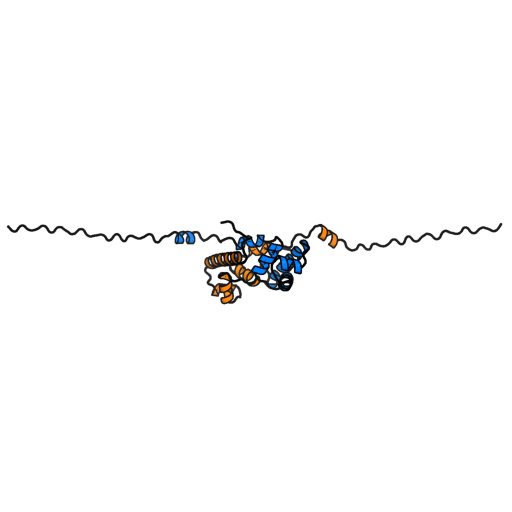51.594 -31.859 1 54.88 103 ARG A C 1
ATOM 813 O O . ARG A 1 103 ? -32.844 -51.812 -30.922 1 54.88 103 ARG A O 1
ATOM 820 N N . PRO A 1 104 ? -32.656 -51.375 -33.062 1 52.53 104 PRO A N 1
ATOM 821 C CA . PRO A 1 104 ? -34.031 -51.812 -33.375 1 52.53 104 PRO A CA 1
ATOM 822 C C . PRO A 1 104 ? -34.219 -53.312 -33.156 1 52.53 104 PRO A C 1
ATOM 824 O O . PRO A 1 104 ? -33.25 -54.094 -33.344 1 52.53 104 PRO A O 1
ATOM 827 N N . THR A 1 105 ? -35.062 -53.844 -32.25 1 51.56 105 THR A N 1
ATOM 828 C CA . THR A 1 105 ? -35.438 -55.219 -32.062 1 51.56 105 THR A CA 1
ATOM 829 C C . THR A 1 105 ? -35.906 -55.844 -33.375 1 51.56 105 THR A C 1
ATOM 831 O O . THR A 1 105 ? -36.688 -55.25 -34.125 1 51.56 105 THR A O 1
ATOM 834 N N . SER A 1 106 ? -35.156 -56.656 -34.188 1 54.06 106 SER A N 1
ATOM 835 C CA . SER A 1 106 ? -35.469 -57.438 -35.375 1 54.06 106 SER A CA 1
ATOM 836 C C . SER A 1 106 ? -36.719 -58.281 -35.188 1 54.06 106 SER A C 1
ATOM 838 O O . SER A 1 106 ? -36.906 -58.844 -34.125 1 54.06 106 SER A O 1
ATOM 840 N N . ARG A 1 107 ? -37.906 -58 -35.781 1 55.16 107 ARG A N 1
ATOM 841 C CA . ARG A 1 107 ? -39.156 -58.75 -35.844 1 55.16 107 ARG A CA 1
ATOM 842 C C . ARG A 1 107 ? -38.906 -60.188 -36.344 1 55.16 107 ARG A C 1
ATOM 844 O O . ARG A 1 107 ? -38.312 -60.406 -37.406 1 55.16 107 ARG A O 1
ATOM 851 N N . VAL A 1 108 ? -38.688 -61.125 -35.562 1 52 108 VAL A N 1
ATOM 852 C CA . VAL A 1 108 ? -38.594 -62.531 -35.906 1 52 108 VAL A CA 1
ATOM 853 C C . VAL A 1 108 ? -39.875 -62.969 -36.594 1 52 108 VAL A C 1
ATOM 855 O O . VAL A 1 108 ? -41 -62.688 -36.125 1 52 108 VAL A O 1
ATOM 858 N N . MET A 1 109 ? -39.969 -63.125 -37.969 1 51.59 109 MET A N 1
ATOM 859 C CA . MET A 1 109 ? -40.969 -63.719 -38.844 1 51.59 109 MET A CA 1
ATOM 860 C C . MET A 1 109 ? -41.438 -65.062 -38.281 1 51.59 109 MET A C 1
ATOM 862 O O . MET A 1 109 ? -40.625 -65.938 -38 1 51.59 109 MET A O 1
ATOM 866 N N . GLY A 1 110 ? -42.562 -65.188 -37.656 1 47 110 GLY A N 1
ATOM 867 C CA . GLY A 1 110 ? -43.281 -66.375 -37.156 1 47 110 GLY A CA 1
ATOM 868 C C . GLY A 1 110 ? -43.531 -67.375 -38.25 1 47 110 GLY A C 1
ATOM 869 O O . GLY A 1 110 ? -44.031 -67.062 -39.312 1 47 110 GLY A O 1
ATOM 870 N N . ARG A 1 111 ? -42.719 -68.375 -38.469 1 52 111 ARG A N 1
ATOM 871 C CA . ARG A 1 111 ? -42.938 -69.5 -39.344 1 52 111 ARG A CA 1
ATOM 872 C C . ARG A 1 111 ? -44.312 -70.125 -39.062 1 52 111 ARG A C 1
ATOM 874 O O . ARG A 1 111 ? -44.594 -70.5 -37.906 1 52 111 ARG A O 1
ATOM 881 N N . ARG A 1 112 ? -45.281 -69.75 -39.844 1 51.34 112 ARG A N 1
ATOM 882 C CA . ARG A 1 112 ? -46.562 -70.438 -39.844 1 51.34 112 ARG A CA 1
ATOM 883 C C . ARG A 1 112 ? -46.375 -71.938 -40 1 51.34 112 ARG A C 1
ATOM 885 O O . ARG A 1 112 ? -45.625 -72.375 -40.906 1 51.34 112 ARG A O 1
ATOM 892 N N . LYS A 1 113 ? -46.594 -72.625 -39 1 47 113 LYS A N 1
ATOM 893 C CA . LYS A 1 113 ? -46.719 -74.125 -38.969 1 47 113 LYS A CA 1
ATOM 894 C C . LYS A 1 113 ? -47.656 -74.562 -40.062 1 47 113 LYS A C 1
ATOM 896 O O . LYS A 1 113 ? -48.844 -74.25 -40.094 1 47 113 LYS A O 1
ATOM 901 N N . SER A 1 114 ? -47.281 -74.5 -41.406 1 35.03 114 SER A N 1
ATOM 902 C CA . SER A 1 114 ? -48 -75.562 -42.156 1 35.03 114 SER A CA 1
ATOM 903 C C . SER A 1 114 ? -47.531 -76.938 -41.688 1 35.03 114 SER A C 1
ATOM 905 O O . SER A 1 114 ? -46.375 -77.125 -41.312 1 35.03 114 SER A O 1
ATOM 907 N N . MET B 1 1 ? -18.156 -2.906 -13.086 1 54.5 1 MET B N 1
ATOM 908 C CA . MET B 1 1 ? -18.438 -2.293 -11.789 1 54.5 1 MET B CA 1
ATOM 909 C C . MET B 1 1 ? -17.359 -1.287 -11.414 1 54.5 1 MET B C 1
ATOM 911 O O . MET B 1 1 ? -16.172 -1.509 -11.688 1 54.5 1 MET B O 1
ATOM 915 N N . GLN B 1 2 ? -17.719 -0.125 -11.117 1 70.81 2 GLN B N 1
ATOM 916 C CA . GLN B 1 2 ? -16.766 0.97 -10.93 1 70.81 2 GLN B CA 1
ATOM 917 C C . GLN B 1 2 ? -15.906 0.746 -9.688 1 70.81 2 GLN B C 1
ATOM 919 O O . GLN B 1 2 ? -16.406 0.286 -8.656 1 70.81 2 GLN B O 1
ATOM 924 N N . THR B 1 3 ? -14.68 0.765 -9.922 1 85.19 3 THR B N 1
ATOM 925 C CA . THR B 1 3 ? -13.727 0.698 -8.82 1 85.19 3 THR B CA 1
ATOM 926 C C . THR B 1 3 ? -14.023 1.775 -7.777 1 85.19 3 THR B C 1
ATOM 928 O O . THR B 1 3 ? -14.062 2.963 -8.102 1 85.19 3 THR B O 1
ATOM 931 N N . ASN B 1 4 ? -14.352 1.314 -6.562 1 93 4 ASN B N 1
ATOM 932 C CA . ASN B 1 4 ? -14.719 2.252 -5.508 1 93 4 ASN B CA 1
ATOM 933 C C . ASN B 1 4 ? -13.609 2.391 -4.469 1 93 4 ASN B C 1
ATOM 935 O O . ASN B 1 4 ? -13.492 1.56 -3.566 1 93 4 ASN B O 1
ATOM 939 N N . ARG B 1 5 ? -12.859 3.502 -4.504 1 94.69 5 ARG B N 1
ATOM 940 C CA . ARG B 1 5 ? -11.75 3.734 -3.588 1 94.69 5 ARG B CA 1
ATOM 941 C C . ARG B 1 5 ? -12.242 4.277 -2.25 1 94.69 5 ARG B C 1
ATOM 943 O O . ARG B 1 5 ? -11.469 4.414 -1.305 1 94.69 5 ARG B O 1
ATOM 950 N N . ASN B 1 6 ? -13.625 4.559 -2.127 1 96.19 6 ASN B N 1
ATOM 951 C CA . ASN B 1 6 ? -14.188 5.102 -0.897 1 96.19 6 ASN B CA 1
ATOM 952 C C . ASN B 1 6 ? -14.875 4.02 -0.071 1 96.19 6 ASN B C 1
ATOM 954 O O . ASN B 1 6 ? -15.477 4.309 0.966 1 96.19 6 ASN B O 1
ATOM 958 N N . ALA B 1 7 ? -14.758 2.824 -0.468 1 97.81 7 ALA B N 1
ATOM 959 C CA . ALA B 1 7 ? -15.344 1.699 0.256 1 97.81 7 ALA B CA 1
ATOM 960 C C . ALA B 1 7 ? -14.703 1.539 1.632 1 97.81 7 ALA B C 1
ATOM 962 O O . ALA B 1 7 ? -13.641 2.096 1.895 1 97.81 7 ALA B O 1
ATOM 963 N N . PRO B 1 8 ? -15.492 0.859 2.57 1 98.19 8 PRO B N 1
ATOM 964 C CA . PRO B 1 8 ? -14.883 0.559 3.867 1 98.19 8 PRO B CA 1
ATOM 965 C C . PRO B 1 8 ? -13.531 -0.144 3.73 1 98.19 8 PRO B C 1
ATOM 967 O O . PRO B 1 8 ? -13.312 -0.891 2.773 1 98.19 8 PRO B O 1
ATOM 970 N N . ILE B 1 9 ? -12.641 0.065 4.703 1 98.5 9 ILE B N 1
ATOM 971 C CA . ILE B 1 9 ? -11.258 -0.403 4.664 1 98.5 9 ILE B CA 1
ATOM 972 C C . ILE B 1 9 ? -11.234 -1.909 4.414 1 98.5 9 ILE B C 1
ATOM 974 O O . ILE B 1 9 ? -10.438 -2.396 3.604 1 98.5 9 ILE B O 1
ATOM 978 N N . GLU B 1 10 ? -12.117 -2.648 5.074 1 98.06 10 GLU B N 1
ATOM 979 C CA . GLU B 1 10 ? -12.125 -4.105 4.957 1 98.06 10 GLU B CA 1
ATOM 980 C C . GLU B 1 10 ? -12.445 -4.539 3.527 1 98.06 10 GLU B C 1
ATOM 982 O O . GLU B 1 10 ? -11.906 -5.531 3.039 1 98.06 10 GLU B O 1
ATOM 987 N N . ILE B 1 11 ? -13.352 -3.846 2.932 1 98.31 11 ILE B N 1
ATOM 988 C CA . ILE B 1 11 ? -13.742 -4.152 1.56 1 98.31 11 ILE B CA 1
ATOM 989 C C . ILE B 1 11 ? -12.586 -3.83 0.612 1 98.31 11 ILE B C 1
ATOM 991 O O . ILE B 1 11 ? -12.305 -4.602 -0.308 1 98.31 11 ILE B O 1
ATOM 995 N N . LEU B 1 12 ? -11.898 -2.758 0.808 1 98.69 12 LEU B N 1
ATOM 996 C CA . LEU B 1 12 ? -10.758 -2.385 -0.019 1 98.69 12 LEU B CA 1
ATOM 997 C C . LEU B 1 12 ? -9.641 -3.422 0.094 1 98.69 12 LEU B C 1
ATOM 999 O O . LEU B 1 12 ? -9.094 -3.859 -0.919 1 98.69 12 LEU B O 1
ATOM 1003 N N . LEU B 1 13 ? -9.359 -3.801 1.347 1 98.75 13 LEU B N 1
ATOM 1004 C CA . LEU B 1 13 ? -8.312 -4.789 1.569 1 98.75 13 LEU B CA 1
ATOM 1005 C C . LEU B 1 13 ? -8.648 -6.105 0.874 1 98.75 13 LEU B C 1
ATOM 1007 O O . LEU B 1 13 ? -7.793 -6.707 0.223 1 98.75 13 LEU B O 1
ATOM 1011 N N . GLN B 1 14 ? -9.875 -6.5 0.991 1 98.44 14 GLN B N 1
ATOM 1012 C CA . GLN B 1 14 ? -10.305 -7.746 0.366 1 98.44 14 GLN B CA 1
ATOM 1013 C C . GLN B 1 14 ? -10.219 -7.656 -1.155 1 98.44 14 GLN B C 1
ATOM 1015 O O . GLN B 1 14 ? -9.781 -8.609 -1.812 1 98.44 14 GLN B O 1
ATOM 1020 N N . THR B 1 15 ? -10.656 -6.551 -1.693 1 98.44 15 THR B N 1
ATOM 1021 C CA . THR B 1 15 ? -10.617 -6.359 -3.139 1 98.44 15 THR B CA 1
ATOM 1022 C C . THR B 1 15 ? -9.18 -6.395 -3.648 1 98.44 15 THR B C 1
ATOM 1024 O O . THR B 1 15 ? -8.883 -7.051 -4.652 1 98.44 15 THR B O 1
ATOM 1027 N N . ILE B 1 16 ? -8.297 -5.742 -2.943 1 98.69 16 ILE B N 1
ATOM 1028 C CA . ILE B 1 16 ? -6.887 -5.727 -3.32 1 98.69 16 ILE B CA 1
ATOM 1029 C C . ILE B 1 16 ? -6.324 -7.145 -3.277 1 98.69 16 ILE B C 1
ATOM 1031 O O . ILE B 1 16 ? -5.66 -7.582 -4.223 1 98.69 16 ILE B O 1
ATOM 1035 N N . ALA B 1 17 ? -6.586 -7.828 -2.223 1 98.75 17 ALA B N 1
ATOM 1036 C CA . ALA B 1 17 ? -6.086 -9.195 -2.07 1 98.75 17 ALA B CA 1
ATOM 1037 C C . ALA B 1 17 ? -6.598 -10.094 -3.189 1 98.75 17 ALA B C 1
ATOM 1039 O O . ALA B 1 17 ? -5.832 -10.867 -3.77 1 98.75 17 ALA B O 1
ATOM 1040 N N . GLU B 1 18 ? -7.871 -9.992 -3.461 1 97.62 18 GLU B N 1
ATOM 1041 C CA . GLU B 1 18 ? -8.469 -10.797 -4.52 1 97.62 18 GLU B CA 1
ATOM 1042 C C . GLU B 1 18 ? -7.828 -10.508 -5.871 1 97.62 18 GLU B C 1
ATOM 1044 O O . GLU B 1 18 ? -7.547 -11.422 -6.641 1 97.62 18 GLU B O 1
ATOM 1049 N N . ASN B 1 19 ? -7.629 -9.25 -6.16 1 97.5 19 ASN B N 1
ATOM 1050 C CA . ASN B 1 19 ? -7.016 -8.867 -7.426 1 97.5 19 ASN B CA 1
ATOM 1051 C C . ASN B 1 19 ? -5.562 -9.328 -7.504 1 97.5 19 ASN B C 1
ATOM 1053 O O . ASN B 1 19 ? -5.086 -9.727 -8.57 1 97.5 19 ASN B O 1
ATOM 1057 N N . LEU B 1 20 ? -4.82 -9.281 -6.402 1 97.62 20 LEU B N 1
ATOM 1058 C CA . LEU B 1 20 ? -3.453 -9.797 -6.359 1 97.62 20 LEU B CA 1
ATOM 1059 C C . LEU B 1 20 ? -3.432 -11.305 -6.57 1 97.62 20 LEU B C 1
ATOM 1061 O O . LEU B 1 20 ? -2.543 -11.828 -7.246 1 97.62 20 LEU B O 1
ATOM 1065 N N . GLU B 1 21 ? -4.41 -11.93 -5.957 1 96.75 21 GLU B N 1
ATOM 1066 C CA . GLU B 1 21 ? -4.496 -13.375 -6.133 1 96.75 21 GLU B CA 1
ATOM 1067 C C . GLU B 1 21 ? -4.723 -13.742 -7.598 1 96.75 21 GLU B C 1
ATOM 1069 O O . GLU B 1 21 ? -4.105 -14.672 -8.117 1 96.75 21 GLU B O 1
ATOM 1074 N N . LYS B 1 22 ? -5.59 -13.055 -8.242 1 95.75 22 LYS B N 1
ATOM 1075 C CA . LYS B 1 22 ? -5.832 -13.273 -9.672 1 95.75 22 LYS B CA 1
ATOM 1076 C C . LYS B 1 22 ? -4.559 -13.062 -10.484 1 95.75 22 LYS B C 1
ATOM 1078 O O . LYS B 1 22 ? -4.25 -13.852 -11.375 1 95.75 22 LYS B O 1
ATOM 1083 N N . ARG B 1 23 ? -3.836 -12.047 -10.148 1 95.88 23 ARG B N 1
ATOM 1084 C CA . ARG B 1 23 ? -2.582 -11.781 -10.852 1 95.88 23 ARG B CA 1
ATOM 1085 C C . ARG B 1 23 ? -1.563 -12.891 -10.586 1 95.88 23 ARG B C 1
ATOM 1087 O O . ARG B 1 23 ? -0.845 -13.305 -11.492 1 95.88 23 ARG B O 1
ATOM 1094 N N . ALA B 1 24 ? -1.534 -13.281 -9.344 1 95.94 24 ALA B N 1
ATOM 1095 C CA . ALA B 1 24 ? -0.624 -14.359 -8.977 1 95.94 24 ALA B CA 1
ATOM 1096 C C . ALA B 1 24 ? -0.934 -15.633 -9.758 1 95.94 24 ALA B C 1
ATOM 1098 O O . ALA B 1 24 ? -0.022 -16.312 -10.227 1 95.94 24 ALA B O 1
ATOM 1099 N N . LYS B 1 25 ? -2.141 -15.891 -9.938 1 93.62 25 LYS B N 1
ATOM 1100 C CA . LYS B 1 25 ? -2.559 -17.094 -10.656 1 93.62 25 LYS B CA 1
ATOM 1101 C C . LYS B 1 25 ? -2.158 -17.016 -12.125 1 93.62 25 LYS B C 1
ATOM 1103 O O . LYS B 1 25 ? -1.88 -18.047 -12.75 1 93.62 25 LYS B O 1
ATOM 1108 N N . GLN B 1 26 ? -2.131 -15.867 -12.656 1 91.69 26 GLN B N 1
ATOM 1109 C CA . GLN B 1 26 ? -1.753 -15.672 -14.055 1 91.69 26 GLN B CA 1
ATOM 1110 C C . GLN B 1 26 ? -0.265 -15.938 -14.266 1 91.69 26 GLN B C 1
ATOM 1112 O O . GLN B 1 26 ? 0.171 -16.203 -15.383 1 91.69 26 GLN B O 1
ATOM 1117 N N . THR B 1 27 ? 0.503 -15.805 -13.258 1 89.31 27 THR B N 1
ATOM 1118 C CA . THR B 1 27 ? 1.939 -16.031 -13.359 1 89.31 27 THR B CA 1
ATOM 1119 C C . THR B 1 27 ? 2.268 -17.516 -13.125 1 89.31 27 THR B C 1
ATOM 1121 O O . THR B 1 27 ? 3.42 -17.922 -13.258 1 89.31 27 THR B O 1
ATOM 1124 N N . LYS B 1 28 ? 1.323 -18.281 -12.789 1 85.56 28 LYS B N 1
ATOM 1125 C CA . LYS B 1 28 ? 1.434 -19.719 -12.57 1 85.56 28 LYS B CA 1
ATOM 1126 C C . LYS B 1 28 ? 2.389 -20.031 -11.422 1 85.56 28 LYS B C 1
ATOM 1128 O O . LYS B 1 28 ? 3.062 -21.062 -11.43 1 85.56 28 LYS B O 1
ATOM 1133 N N . GLN B 1 29 ? 2.67 -19.156 -10.648 1 87.69 29 GLN B N 1
ATOM 1134 C CA . GLN B 1 29 ? 3.453 -19.359 -9.438 1 87.69 29 GLN B CA 1
ATOM 1135 C C . GLN B 1 29 ? 2.553 -19.719 -8.258 1 87.69 29 GLN B C 1
ATOM 1137 O O . GLN B 1 29 ? 1.476 -19.141 -8.094 1 87.69 29 GLN B O 1
ATOM 1142 N N . ASP B 1 30 ? 3.061 -20.797 -7.582 1 93.19 30 ASP B N 1
ATOM 1143 C CA . ASP B 1 30 ? 2.318 -21.094 -6.355 1 93.19 30 ASP B CA 1
ATOM 1144 C C . ASP B 1 30 ? 2.789 -20.203 -5.207 1 93.19 30 ASP B C 1
ATOM 1146 O O . ASP B 1 30 ? 3.703 -19.391 -5.375 1 93.19 30 ASP B O 1
ATOM 1150 N N . LYS B 1 31 ? 2.1 -20.297 -4.066 1 95.69 31 LYS B N 1
ATOM 1151 C CA . LYS B 1 31 ? 2.35 -19.422 -2.926 1 95.69 31 LYS B CA 1
ATOM 1152 C C . LYS B 1 31 ? 3.771 -19.594 -2.402 1 95.69 31 LYS B C 1
ATOM 1154 O O . LYS B 1 31 ? 4.391 -18.625 -1.945 1 95.69 31 LYS B O 1
ATOM 1159 N N . GLN B 1 32 ? 4.34 -20.828 -2.443 1 96.44 32 GLN B N 1
ATOM 1160 C CA . GLN B 1 32 ? 5.699 -21.078 -1.983 1 96.44 32 GLN B CA 1
ATOM 1161 C C . GLN B 1 32 ? 6.727 -20.406 -2.891 1 96.44 32 GLN B C 1
ATOM 1163 O O . GLN B 1 32 ? 7.691 -19.812 -2.41 1 96.44 32 GLN B O 1
ATOM 1168 N N . ASP B 1 33 ? 6.504 -20.578 -4.129 1 96.06 33 ASP B N 1
ATOM 1169 C CA . ASP B 1 33 ? 7.387 -19.938 -5.105 1 96.06 33 ASP B CA 1
ATOM 1170 C C . ASP B 1 33 ? 7.324 -18.406 -4.984 1 96.06 33 ASP B C 1
ATOM 1172 O O . ASP B 1 33 ? 8.359 -17.75 -5.012 1 96.06 33 ASP B O 1
ATOM 1176 N N . LEU B 1 34 ? 6.152 -17.906 -4.918 1 97.5 34 LEU B N 1
ATOM 1177 C CA . LEU B 1 34 ? 5.969 -16.469 -4.73 1 97.5 34 LEU B CA 1
ATOM 1178 C C . LEU B 1 34 ? 6.703 -15.977 -3.488 1 97.5 34 LEU B C 1
ATOM 1180 O O . LEU B 1 34 ? 7.367 -14.938 -3.52 1 97.5 34 LEU B O 1
ATOM 1184 N N . ALA B 1 35 ? 6.543 -16.75 -2.389 1 98.62 35 ALA B N 1
ATOM 1185 C CA . ALA B 1 35 ? 7.191 -16.406 -1.126 1 98.62 35 ALA B CA 1
ATOM 1186 C C . ALA B 1 35 ? 8.703 -16.328 -1.289 1 98.62 35 ALA B C 1
ATOM 1188 O O . ALA B 1 35 ? 9.336 -15.344 -0.864 1 98.62 35 ALA B O 1
ATOM 1189 N N . LYS B 1 36 ? 9.281 -17.297 -1.908 1 98.12 36 LYS B N 1
ATOM 1190 C CA . LYS B 1 36 ? 10.727 -17.344 -2.129 1 98.12 36 LYS B CA 1
ATOM 1191 C C . LYS B 1 36 ? 11.195 -16.156 -2.969 1 98.12 36 LYS B C 1
ATOM 1193 O O . LYS B 1 36 ? 12.141 -15.469 -2.602 1 98.12 36 LYS B O 1
ATOM 1198 N N . LEU B 1 37 ? 10.516 -15.906 -4.027 1 97.44 37 LEU B N 1
ATOM 1199 C CA . LEU B 1 37 ? 10.883 -14.828 -4.934 1 97.44 37 LEU B CA 1
ATOM 1200 C C . LEU B 1 37 ? 10.758 -13.469 -4.246 1 97.44 37 LEU B C 1
ATOM 1202 O O . LEU B 1 37 ? 11.555 -12.562 -4.492 1 97.44 37 LEU B O 1
ATOM 1206 N N . ALA B 1 38 ? 9.75 -13.344 -3.447 1 98.44 38 ALA B N 1
ATOM 1207 C CA . ALA B 1 38 ? 9.469 -12.078 -2.77 1 98.44 38 ALA B CA 1
ATOM 1208 C C . ALA B 1 38 ? 10.312 -11.938 -1.506 1 98.44 38 ALA B C 1
ATOM 1210 O O . ALA B 1 38 ? 10.305 -10.891 -0.858 1 98.44 38 ALA B O 1
ATOM 1211 N N . ASP B 1 39 ? 11.023 -12.93 -1.12 1 98.5 39 ASP B N 1
ATOM 1212 C CA . ASP B 1 39 ? 11.766 -12.969 0.134 1 98.5 39 ASP B CA 1
ATOM 1213 C C . ASP B 1 39 ? 10.836 -12.773 1.33 1 98.5 39 ASP B C 1
ATOM 1215 O O . ASP B 1 39 ? 11.07 -11.906 2.172 1 98.5 39 ASP B O 1
ATOM 1219 N N . LEU B 1 40 ? 9.812 -13.531 1.262 1 98.62 40 LEU B N 1
ATOM 1220 C CA . LEU B 1 40 ? 8.82 -13.594 2.328 1 98.62 40 LEU B CA 1
ATOM 1221 C C . LEU B 1 40 ? 8.547 -15.039 2.723 1 98.62 40 LEU B C 1
ATOM 1223 O O . LEU B 1 40 ? 8.938 -15.969 2.012 1 98.62 40 LEU B O 1
ATOM 1227 N N . ASN B 1 41 ? 7.945 -15.195 3.863 1 98.44 41 ASN B N 1
ATOM 1228 C CA . ASN B 1 41 ? 7.492 -16.531 4.25 1 98.44 41 ASN B CA 1
ATOM 1229 C C . ASN B 1 41 ? 6.152 -16.875 3.613 1 98.44 41 ASN B C 1
ATOM 1231 O O . ASN B 1 41 ? 5.336 -15.984 3.359 1 98.44 41 ASN B O 1
ATOM 1235 N N . ARG B 1 42 ? 6 -18.172 3.418 1 98 42 ARG B N 1
ATOM 1236 C CA . ARG B 1 42 ? 4.781 -18.656 2.777 1 98 42 ARG B CA 1
ATOM 1237 C C . ARG B 1 42 ? 3.543 -18.219 3.557 1 98 42 ARG B C 1
ATOM 1239 O O . ARG B 1 42 ? 2.504 -17.922 2.965 1 98 42 ARG B O 1
ATOM 1246 N N . ASN B 1 43 ? 3.605 -18.203 4.781 1 98.44 43 ASN B N 1
ATOM 1247 C CA . ASN B 1 43 ? 2.471 -17.781 5.602 1 98.44 43 ASN B CA 1
ATOM 1248 C C . ASN B 1 43 ? 2.098 -16.328 5.355 1 98.44 43 ASN B C 1
ATOM 1250 O O . ASN B 1 43 ? 0.916 -15.984 5.328 1 98.44 43 ASN B O 1
ATOM 1254 N N . THR B 1 44 ? 3.094 -15.453 5.164 1 98.62 44 THR B N 1
ATOM 1255 C CA . THR B 1 44 ? 2.873 -14.047 4.867 1 98.62 44 THR B CA 1
ATOM 1256 C C . THR B 1 44 ? 2.186 -13.875 3.516 1 98.62 44 THR B C 1
ATOM 1258 O O . THR B 1 44 ? 1.242 -13.094 3.385 1 98.62 44 THR B O 1
ATOM 1261 N N . ILE B 1 45 ? 2.596 -14.664 2.574 1 98.56 45 ILE B N 1
ATOM 1262 C CA . ILE B 1 45 ? 1.987 -14.625 1.25 1 98.56 45 ILE B CA 1
ATOM 1263 C C . ILE B 1 45 ? 0.542 -15.109 1.33 1 98.56 45 ILE B C 1
ATOM 1265 O O . ILE B 1 45 ? -0.364 -14.477 0.785 1 98.56 45 ILE B O 1
ATOM 1269 N N . SER B 1 46 ? 0.344 -16.188 2.008 1 98.19 46 SER B N 1
ATOM 1270 C CA . SER B 1 46 ? -1.001 -16.734 2.158 1 98.19 46 SER B CA 1
ATOM 1271 C C . SER B 1 46 ? -1.934 -15.734 2.826 1 98.19 46 SER B C 1
ATOM 1273 O O . SER B 1 46 ? -3.061 -15.523 2.371 1 98.19 46 SER B O 1
ATOM 1275 N N . ALA B 1 47 ? -1.472 -15.109 3.883 1 98.44 47 ALA B N 1
ATOM 1276 C CA . ALA B 1 47 ? -2.27 -14.117 4.594 1 98.44 47 ALA B CA 1
ATOM 1277 C C . ALA B 1 47 ? -2.566 -12.914 3.705 1 98.44 47 ALA B C 1
ATOM 1279 O O . ALA B 1 47 ? -3.705 -12.445 3.648 1 98.44 47 ALA B O 1
ATOM 1280 N N . ALA B 1 48 ? -1.6 -12.477 2.945 1 98.38 48 ALA B N 1
ATOM 1281 C CA . ALA B 1 48 ? -1.742 -11.312 2.07 1 98.38 48 ALA B CA 1
ATOM 1282 C C . ALA B 1 48 ? -2.764 -11.578 0.969 1 98.38 48 ALA B C 1
ATOM 1284 O O . ALA B 1 48 ? -3.605 -10.727 0.678 1 98.38 48 ALA B O 1
ATOM 1285 N N . LEU B 1 49 ? -2.732 -12.695 0.448 1 97.75 49 LEU B N 1
ATOM 1286 C CA . LEU B 1 49 ? -3.561 -13.023 -0.708 1 97.75 49 LEU B CA 1
ATOM 1287 C C . LEU B 1 49 ? -4.949 -13.477 -0.272 1 97.75 49 LEU B C 1
ATOM 1289 O O . LEU B 1 49 ? -5.84 -13.656 -1.106 1 97.75 49 LEU B O 1
ATOM 1293 N N . SER B 1 50 ? -5.172 -13.586 1.05 1 97.62 50 SER B N 1
ATOM 1294 C CA . SER B 1 50 ? -6.473 -14 1.565 1 97.62 50 SER B CA 1
ATOM 1295 C C . SER B 1 50 ? -7.258 -12.812 2.111 1 97.62 50 SER B C 1
ATOM 1297 O O . SER B 1 50 ? -8.367 -12.969 2.615 1 97.62 50 SER B O 1
ATOM 1299 N N . GLY B 1 51 ? -6.707 -11.68 2.082 1 98 51 GLY B N 1
ATOM 1300 C CA . GLY B 1 51 ? -7.469 -10.5 2.455 1 98 51 GLY B CA 1
ATOM 1301 C C . GLY B 1 51 ? -7.055 -9.922 3.797 1 98 51 GLY B C 1
ATOM 1302 O O . GLY B 1 51 ? -7.598 -8.898 4.23 1 98 51 GLY B O 1
ATOM 1303 N N . ASN B 1 52 ? -6.109 -10.57 4.52 1 98.44 52 ASN B N 1
ATOM 1304 C CA . ASN B 1 52 ? -5.59 -9.984 5.75 1 98.44 52 ASN B CA 1
ATOM 1305 C C . ASN B 1 52 ? -4.805 -8.703 5.477 1 98.44 52 ASN B C 1
ATOM 1307 O O . ASN B 1 52 ? -4.152 -8.586 4.438 1 98.44 52 ASN B O 1
ATOM 1311 N N . ASP B 1 53 ? -4.949 -7.785 6.445 1 98.75 53 ASP B N 1
ATOM 1312 C CA . ASP B 1 53 ? -4.125 -6.582 6.355 1 98.75 53 ASP B CA 1
ATOM 1313 C C . ASP B 1 53 ? -2.646 -6.941 6.242 1 98.75 53 ASP B C 1
ATOM 1315 O O . ASP B 1 53 ? -2.195 -7.934 6.82 1 98.75 53 ASP B O 1
ATOM 1319 N N . MET B 1 54 ? -1.905 -6.25 5.434 1 98.88 54 MET B N 1
ATOM 1320 C CA . MET B 1 54 ? -0.492 -6.555 5.227 1 98.88 54 MET B CA 1
ATOM 1321 C C . MET B 1 54 ? 0.353 -5.285 5.297 1 98.88 54 MET B C 1
ATOM 1323 O O . MET B 1 54 ? -0.177 -4.176 5.207 1 98.88 54 MET B O 1
ATOM 1327 N N . LYS B 1 55 ? 1.65 -5.492 5.492 1 98.88 55 LYS B N 1
ATOM 1328 C CA . LYS B 1 55 ? 2.596 -4.379 5.508 1 98.88 55 LYS B CA 1
ATOM 1329 C C . LYS B 1 55 ? 2.795 -3.811 4.105 1 98.88 55 LYS B C 1
ATOM 1331 O O . LYS B 1 55 ? 2.711 -4.539 3.115 1 98.88 55 LYS B O 1
ATOM 1336 N N . LEU B 1 56 ? 3.066 -2.531 4.113 1 98.94 56 LEU B N 1
ATOM 1337 C CA . LEU B 1 56 ? 3.418 -1.889 2.85 1 98.94 56 LEU B CA 1
ATOM 1338 C C . LEU B 1 56 ? 4.609 -2.582 2.199 1 98.94 56 LEU B C 1
ATOM 1340 O O . LEU B 1 56 ? 4.621 -2.795 0.985 1 98.94 56 LEU B O 1
ATOM 1344 N N . SER B 1 57 ? 5.629 -2.953 2.959 1 98.94 57 SER B N 1
ATOM 1345 C CA . SER B 1 57 ? 6.781 -3.678 2.432 1 98.94 57 SER B CA 1
ATOM 1346 C C . SER B 1 57 ? 6.363 -4.992 1.786 1 98.94 57 SER B C 1
ATOM 1348 O O . SER B 1 57 ? 6.906 -5.383 0.75 1 98.94 57 SER B O 1
ATOM 1350 N N . THR B 1 58 ? 5.402 -5.691 2.373 1 98.88 58 THR B N 1
ATOM 1351 C CA . THR B 1 58 ? 4.891 -6.941 1.827 1 98.88 58 THR B CA 1
ATOM 1352 C C . THR B 1 58 ? 4.219 -6.711 0.477 1 98.88 58 THR B C 1
ATOM 1354 O O . THR B 1 58 ? 4.477 -7.438 -0.485 1 98.88 58 THR B O 1
ATOM 1357 N N . LEU B 1 59 ? 3.396 -5.695 0.458 1 98.94 59 LEU B N 1
ATOM 1358 C CA . LEU B 1 59 ? 2.719 -5.363 -0.791 1 98.94 59 LEU B CA 1
ATOM 1359 C C . LEU B 1 59 ? 3.729 -5.047 -1.889 1 98.94 59 LEU B C 1
ATOM 1361 O O . LEU B 1 59 ? 3.596 -5.527 -3.018 1 98.94 59 LEU B O 1
ATOM 1365 N N . ILE B 1 60 ? 4.699 -4.23 -1.583 1 98.94 60 ILE B N 1
ATOM 1366 C CA . ILE B 1 60 ? 5.695 -3.828 -2.57 1 98.94 60 ILE B CA 1
ATOM 1367 C C . ILE B 1 60 ? 6.469 -5.055 -3.055 1 98.94 60 ILE B C 1
ATOM 1369 O O . ILE B 1 60 ? 6.645 -5.25 -4.262 1 98.94 60 ILE B O 1
ATOM 1373 N N . ARG B 1 61 ? 6.871 -5.863 -2.146 1 98.88 61 ARG B N 1
ATOM 1374 C CA . ARG B 1 61 ? 7.617 -7.062 -2.506 1 98.88 61 ARG B CA 1
ATOM 1375 C C . ARG B 1 61 ? 6.781 -7.984 -3.387 1 98.88 61 ARG B C 1
ATOM 1377 O O . ARG B 1 61 ? 7.254 -8.461 -4.422 1 98.88 61 ARG B O 1
ATOM 1384 N N . LEU B 1 62 ? 5.602 -8.219 -2.959 1 98.56 62 LEU B N 1
ATOM 1385 C CA . LEU B 1 62 ? 4.715 -9.117 -3.688 1 98.56 62 LEU B CA 1
ATOM 1386 C C . LEU B 1 62 ? 4.43 -8.586 -5.09 1 98.56 62 LEU B C 1
ATOM 1388 O O . LEU B 1 62 ? 4.523 -9.328 -6.07 1 98.56 62 LEU B O 1
ATOM 1392 N N . THR B 1 63 ? 4.141 -7.371 -5.199 1 98.31 63 THR B N 1
ATOM 1393 C CA . THR B 1 63 ? 3.777 -6.812 -6.496 1 98.31 63 THR B CA 1
ATOM 1394 C C . THR B 1 63 ? 5.004 -6.703 -7.402 1 98.31 63 THR B C 1
ATOM 1396 O O . THR B 1 63 ? 4.887 -6.793 -8.625 1 98.31 63 THR B O 1
ATOM 1399 N N . ARG B 1 64 ? 6.137 -6.543 -6.785 1 98.44 64 ARG B N 1
ATOM 1400 C CA . ARG B 1 64 ? 7.367 -6.586 -7.57 1 98.44 64 ARG B CA 1
ATOM 1401 C C . ARG B 1 64 ? 7.523 -7.934 -8.266 1 98.44 64 ARG B C 1
ATOM 1403 O O . ARG B 1 64 ? 7.82 -7.988 -9.461 1 98.44 64 ARG B O 1
ATOM 1410 N N . VAL B 1 65 ? 7.301 -8.961 -7.57 1 97.62 65 VAL B N 1
ATOM 1411 C CA . VAL B 1 65 ? 7.422 -10.305 -8.125 1 97.62 65 VAL B CA 1
ATOM 1412 C C . VAL B 1 65 ? 6.379 -10.508 -9.219 1 97.62 65 VAL B C 1
ATOM 1414 O O . VAL B 1 65 ? 6.645 -11.18 -10.219 1 97.62 65 VAL B O 1
ATOM 1417 N N . LEU B 1 66 ? 5.27 -9.914 -9.055 1 96.88 66 LEU B N 1
ATOM 1418 C CA . LEU B 1 66 ? 4.156 -10.086 -9.984 1 96.88 66 LEU B CA 1
ATOM 1419 C C . LEU B 1 66 ? 4.285 -9.133 -11.172 1 96.88 66 LEU B C 1
ATOM 1421 O O . LEU B 1 66 ? 3.459 -9.164 -12.086 1 96.88 66 LEU B O 1
ATOM 1425 N N . GLY B 1 67 ? 5.277 -8.281 -11.141 1 96.38 67 GLY B N 1
ATOM 1426 C CA . GLY B 1 67 ? 5.488 -7.332 -12.227 1 96.38 67 GLY B CA 1
ATOM 1427 C C . GLY B 1 67 ? 4.473 -6.207 -12.234 1 96.38 67 GLY B C 1
ATOM 1428 O O . GLY B 1 67 ? 4.184 -5.637 -13.289 1 96.38 67 GLY B O 1
ATOM 1429 N N . PHE B 1 68 ? 3.887 -5.949 -11.141 1 97.19 68 PHE B N 1
ATOM 1430 C CA . PHE B 1 68 ? 2.824 -4.969 -10.945 1 97.19 68 PHE B CA 1
ATOM 1431 C C . PHE B 1 68 ? 3.227 -3.928 -9.914 1 97.19 68 PHE B C 1
ATOM 1433 O O . PHE B 1 68 ? 2.842 -4.027 -8.742 1 97.19 68 PHE B O 1
ATOM 1440 N N . THR B 1 69 ? 3.971 -2.848 -10.367 1 97.94 69 THR B N 1
ATOM 1441 C CA . THR B 1 69 ? 4.496 -1.924 -9.367 1 97.94 69 THR B CA 1
ATOM 1442 C C . THR B 1 69 ? 4.141 -0.483 -9.727 1 97.94 69 THR B C 1
ATOM 1444 O O . THR B 1 69 ? 4.484 0.446 -8.992 1 97.94 69 THR B O 1
ATOM 1447 N N . ASP B 1 70 ? 3.34 -0.258 -10.75 1 97.06 70 ASP B N 1
ATOM 1448 C CA . ASP B 1 70 ? 3.074 1.104 -11.203 1 97.06 70 ASP B CA 1
ATOM 1449 C C . ASP B 1 70 ? 2.221 1.862 -10.188 1 97.06 70 ASP B C 1
ATOM 1451 O O . ASP B 1 70 ? 2.234 3.094 -10.156 1 97.06 70 ASP B O 1
ATOM 1455 N N . TRP B 1 71 ? 1.471 1.155 -9.477 1 97.94 71 TRP B N 1
ATOM 1456 C CA . TRP B 1 71 ? 0.644 1.771 -8.445 1 97.94 71 TRP B CA 1
ATOM 1457 C C . TRP B 1 71 ? 1.5 2.555 -7.457 1 97.94 71 TRP B C 1
ATOM 1459 O O . TRP B 1 71 ? 1.011 3.471 -6.793 1 97.94 71 TRP B O 1
ATOM 1469 N N . LEU B 1 72 ? 2.748 2.273 -7.43 1 98.56 72 LEU B N 1
ATOM 1470 C CA . LEU B 1 72 ? 3.697 2.828 -6.469 1 98.56 72 LEU B CA 1
ATOM 1471 C C . LEU B 1 72 ? 4.133 4.227 -6.883 1 98.56 72 LEU B C 1
ATOM 1473 O O . LEU B 1 72 ? 4.512 5.043 -6.039 1 98.56 72 LEU B O 1
ATOM 1477 N N . LEU B 1 73 ? 4.059 4.555 -8.086 1 97.94 73 LEU B N 1
ATOM 1478 C CA . LEU B 1 73 ? 4.719 5.719 -8.664 1 97.94 73 LEU B CA 1
ATOM 1479 C C . LEU B 1 73 ? 4.172 7.008 -8.062 1 97.94 73 LEU B C 1
ATOM 1481 O O . LEU B 1 73 ? 4.938 7.883 -7.656 1 97.94 73 LEU B O 1
ATOM 1485 N N . PRO B 1 74 ? 2.873 7.164 -7.91 1 97.75 74 PRO B N 1
ATOM 1486 C CA . PRO B 1 74 ? 2.383 8.406 -7.309 1 97.75 74 PRO B CA 1
ATOM 1487 C C . PRO B 1 74 ? 2.869 8.602 -5.871 1 97.75 74 PRO B C 1
ATOM 1489 O O . PRO B 1 74 ? 3.045 9.734 -5.426 1 97.75 74 PRO B O 1
ATOM 1492 N N . LEU B 1 75 ? 3.094 7.559 -5.184 1 98.5 75 LEU B N 1
ATOM 1493 C CA . LEU B 1 75 ? 3.547 7.629 -3.797 1 98.5 75 LEU B CA 1
ATOM 1494 C C . LEU B 1 75 ? 5.012 8.055 -3.727 1 98.5 75 LEU B C 1
ATOM 1496 O O . LEU B 1 75 ? 5.457 8.586 -2.709 1 98.5 75 LEU B O 1
ATOM 1500 N N . LEU B 1 76 ? 5.715 7.828 -4.809 1 98.38 76 LEU B N 1
ATOM 1501 C CA . LEU B 1 76 ? 7.145 8.125 -4.832 1 98.38 76 LEU B CA 1
ATOM 1502 C C . LEU B 1 76 ? 7.395 9.539 -5.352 1 98.38 76 LEU B C 1
ATOM 1504 O O . LEU B 1 76 ? 8.5 10.07 -5.215 1 98.38 76 LEU B O 1
ATOM 1508 N N . ASP B 1 77 ? 6.383 10.109 -5.891 1 96.38 77 ASP B N 1
ATOM 1509 C CA . ASP B 1 77 ? 6.523 11.461 -6.434 1 96.38 77 ASP B CA 1
ATOM 1510 C C . ASP B 1 77 ? 6.297 12.516 -5.352 1 96.38 77 ASP B C 1
ATOM 1512 O O . ASP B 1 77 ? 5.285 12.477 -4.645 1 96.38 77 ASP B O 1
ATOM 1516 N N . ALA B 1 78 ? 7.203 13.414 -5.32 1 94.56 78 ALA B N 1
ATOM 1517 C CA . ALA B 1 78 ? 7.062 14.508 -4.359 1 94.56 78 ALA B CA 1
ATOM 1518 C C . ALA B 1 78 ? 5.934 15.453 -4.762 1 94.56 78 ALA B C 1
ATOM 1520 O O . ALA B 1 78 ? 5.773 15.766 -5.945 1 94.56 78 ALA B O 1
ATOM 1521 N N . PRO B 1 79 ? 5.18 15.797 -3.725 1 93.88 79 PRO B N 1
ATOM 1522 C CA . PRO B 1 79 ? 4.156 16.781 -4.062 1 93.88 79 PRO B CA 1
ATOM 1523 C C . PRO B 1 79 ? 4.746 18.141 -4.441 1 93.88 79 PRO B C 1
ATOM 1525 O O . PRO B 1 79 ? 5.859 18.469 -4.02 1 93.88 79 PRO B O 1
ATOM 1528 N N . ILE B 1 80 ? 4.051 18.781 -5.355 1 83.44 80 ILE B N 1
ATOM 1529 C CA . ILE B 1 80 ? 4.48 20.109 -5.75 1 83.44 80 ILE B CA 1
ATOM 1530 C C . ILE B 1 80 ? 4.309 21.078 -4.578 1 83.44 80 ILE B C 1
ATOM 1532 O O . ILE B 1 80 ? 3.254 21.109 -3.938 1 83.44 80 ILE B O 1
ATOM 1536 N N . GLN B 1 81 ? 5.422 21.5 -4.086 1 76.5 81 GLN B N 1
ATOM 1537 C CA . GLN B 1 81 ? 5.383 22.453 -2.988 1 76.5 81 GLN B CA 1
ATOM 1538 C C . GLN B 1 81 ? 4.734 23.766 -3.43 1 76.5 81 GLN B C 1
ATOM 1540 O O . GLN B 1 81 ? 4.848 24.156 -4.594 1 76.5 81 GLN B O 1
ATOM 1545 N N . SER B 1 82 ? 3.836 24.234 -2.629 1 65.62 82 SER B N 1
ATOM 1546 C CA . SER B 1 82 ? 3.209 25.531 -2.914 1 65.62 82 SER B CA 1
ATOM 1547 C C . SER B 1 82 ? 4.254 26.578 -3.26 1 65.62 82 SER B C 1
ATOM 1549 O O . SER B 1 82 ? 5.375 26.547 -2.75 1 65.62 82 SER B O 1
ATOM 1551 N N . PRO B 1 83 ? 3.973 27.234 -4.434 1 63.31 83 PRO B N 1
ATOM 1552 C CA . PRO B 1 83 ? 4.887 28.297 -4.84 1 63.31 83 PRO B CA 1
ATOM 1553 C C . PRO B 1 83 ? 5.359 29.141 -3.664 1 63.31 83 PRO B C 1
ATOM 1555 O O . PRO B 1 83 ? 6.535 29.516 -3.598 1 63.31 83 PRO B O 1
ATOM 1558 N N . MET B 1 84 ? 4.438 29.438 -2.816 1 61.59 84 MET B N 1
ATOM 1559 C CA . MET B 1 84 ? 4.793 30.328 -1.721 1 61.59 84 MET B CA 1
ATOM 1560 C C . MET B 1 84 ? 5.879 29.719 -0.846 1 61.59 84 MET B C 1
ATOM 1562 O O . MET B 1 84 ? 6.781 30.406 -0.379 1 61.59 84 MET B O 1
ATOM 1566 N N . GLU B 1 85 ? 5.82 28.484 -0.752 1 60.72 85 GLU B N 1
ATOM 1567 C CA . GLU B 1 85 ? 6.785 27.781 0.095 1 60.72 85 GLU B CA 1
ATOM 1568 C C . GLU B 1 85 ? 8.156 27.703 -0.576 1 60.72 85 GLU B C 1
ATOM 1570 O O . GLU B 1 85 ? 9.18 27.734 0.1 1 60.72 85 GLU B O 1
ATOM 1575 N N . GLN B 1 86 ? 8.039 27.672 -1.9 1 60.75 86 GLN B N 1
ATOM 1576 C CA . GLN B 1 86 ? 9.281 27.688 -2.674 1 60.75 86 GLN B CA 1
ATOM 1577 C C . GLN B 1 86 ? 9.977 29.047 -2.559 1 60.75 86 GLN B C 1
ATOM 1579 O O . GLN B 1 86 ? 11.211 29.125 -2.6 1 60.75 86 GLN B O 1
ATOM 1584 N N . LEU B 1 87 ? 9.188 30.047 -2.494 1 59.59 87 LEU B N 1
ATOM 1585 C CA . LEU B 1 87 ? 9.703 31.406 -2.393 1 59.59 87 LEU B CA 1
ATOM 1586 C C . LEU B 1 87 ? 10.367 31.641 -1.04 1 59.59 87 LEU B C 1
ATOM 1588 O O . LEU B 1 87 ? 11.391 32.312 -0.95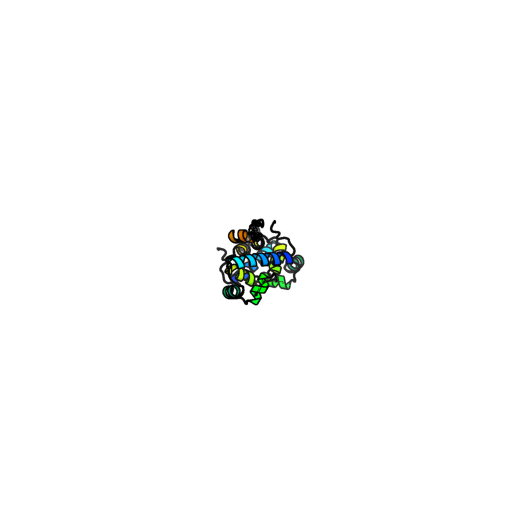5 1 59.59 87 LEU B O 1
ATOM 1592 N N . THR B 1 88 ? 9.75 31.188 -0.037 1 56.84 88 THR B N 1
ATOM 1593 C CA . THR B 1 88 ? 10.258 31.438 1.308 1 56.84 88 THR B CA 1
ATOM 1594 C C . THR B 1 88 ? 11.594 30.734 1.521 1 56.84 88 THR B C 1
ATOM 1596 O O . THR B 1 88 ? 12.422 31.203 2.301 1 56.84 88 THR B O 1
ATOM 1599 N N . LYS B 1 89 ? 11.711 29.531 0.889 1 58.94 89 LYS B N 1
ATOM 1600 C CA . LYS B 1 89 ? 12.992 28.844 1.029 1 58.94 89 LYS B CA 1
ATOM 1601 C C . LYS B 1 89 ? 14.109 29.609 0.323 1 58.94 89 LYS B C 1
ATOM 1603 O O . LYS B 1 89 ? 15.289 29.328 0.531 1 58.94 89 LYS B O 1
ATOM 1608 N N . LYS B 1 90 ? 13.734 30.297 -0.63 1 52.75 90 LYS B N 1
ATOM 1609 C CA . LYS B 1 90 ? 14.758 31.031 -1.365 1 52.75 90 LYS B CA 1
ATOM 1610 C C . LYS B 1 90 ? 15.07 32.375 -0.673 1 52.75 90 LYS B C 1
ATOM 1612 O O . LYS B 1 90 ? 15.969 33.094 -1.103 1 52.75 90 LYS B O 1
ATOM 1617 N N . ARG B 1 91 ? 14.18 32.656 0.229 1 55 91 ARG B N 1
ATOM 1618 C CA . ARG B 1 91 ? 14.523 33.938 0.837 1 55 91 ARG B CA 1
ATOM 1619 C C . ARG B 1 91 ? 15.688 33.781 1.809 1 55 91 ARG B C 1
ATOM 1621 O O . ARG B 1 91 ? 15.539 33.188 2.881 1 55 91 ARG B O 1
ATOM 1628 N N . LYS B 1 92 ? 16.859 33.469 1.355 1 53.19 92 LYS B N 1
ATOM 1629 C CA . LYS B 1 92 ? 18.031 33.688 2.188 1 53.19 92 LYS B CA 1
ATOM 1630 C C . LYS B 1 92 ? 17.891 34.969 2.998 1 53.19 92 LYS B C 1
ATOM 1632 O O . LYS B 1 92 ? 17.406 36 2.482 1 53.19 92 LYS B O 1
ATOM 1637 N N . PRO B 1 93 ? 17.812 34.844 4.332 1 48.31 93 PRO B N 1
ATOM 1638 C CA . PRO B 1 93 ? 17.797 36.125 5.043 1 48.31 93 PRO B CA 1
ATOM 1639 C C . PRO B 1 93 ? 18.766 37.156 4.438 1 48.31 93 PRO B C 1
ATOM 1641 O O . PRO B 1 93 ? 19.969 36.875 4.359 1 48.31 93 PRO B O 1
ATOM 1644 N N . GLY B 1 94 ? 18.453 37.656 3.332 1 47.66 94 GLY B N 1
ATOM 1645 C CA . GLY B 1 94 ? 19.297 38.75 2.893 1 47.66 94 GLY B CA 1
ATOM 1646 C C . GLY B 1 94 ? 19.766 39.625 4.035 1 47.66 94 GLY B C 1
ATOM 1647 O O . GLY B 1 94 ? 19.047 39.844 5.016 1 47.66 94 GLY B O 1
ATOM 1648 N N . ASN B 1 95 ? 21.141 39.562 4.312 1 48.44 95 ASN B N 1
ATOM 1649 C CA . ASN B 1 95 ? 21.812 40.5 5.227 1 48.44 95 ASN B CA 1
ATOM 1650 C C . ASN B 1 95 ? 21.234 41.906 5.129 1 48.44 95 ASN B C 1
ATOM 1652 O O . ASN B 1 95 ? 21.391 42.562 4.109 1 48.44 95 ASN B O 1
ATOM 1656 N N . GLN B 1 96 ? 20.016 42.156 5.668 1 46.41 96 GLN B N 1
ATOM 1657 C CA . GLN B 1 96 ? 19.609 43.562 5.828 1 46.41 96 GLN B CA 1
ATOM 1658 C C . GLN B 1 96 ? 20.719 44.375 6.473 1 46.41 96 GLN B C 1
ATOM 1660 O O . GLN B 1 96 ? 21.031 44.219 7.648 1 46.41 96 GLN B O 1
ATOM 1665 N N . GLU B 1 97 ? 21.859 44.656 5.867 1 47.84 97 GLU B N 1
ATOM 1666 C CA . GLU B 1 97 ? 22.766 45.688 6.324 1 47.84 97 GLU B CA 1
ATOM 1667 C C . GLU B 1 97 ? 22.016 46.938 6.75 1 47.84 97 GLU B C 1
ATOM 1669 O O . GLU B 1 97 ? 21.297 47.562 5.941 1 47.84 97 GLU B O 1
ATOM 1674 N N . SER B 1 98 ? 21.531 47 8.039 1 47.44 98 SER B N 1
ATOM 1675 C CA . SER B 1 98 ? 21.016 48.219 8.664 1 47.44 98 SER B CA 1
ATOM 1676 C C . SER B 1 98 ? 21.922 49.406 8.375 1 47.44 98 SER B C 1
ATOM 1678 O O . SER B 1 98 ? 23.109 49.375 8.719 1 47.44 98 SER B O 1
ATOM 1680 N N . PHE B 1 99 ? 21.75 50.156 7.289 1 47.75 99 PHE B N 1
ATOM 1681 C CA . PHE B 1 99 ? 22.406 51.438 6.98 1 47.75 99 PHE B CA 1
ATOM 1682 C C . PHE B 1 99 ? 22.359 52.375 8.172 1 47.75 99 PHE B C 1
ATOM 1684 O O . PHE B 1 99 ? 21.281 52.812 8.562 1 47.75 99 PHE B O 1
ATOM 1691 N N . GLU B 1 100 ? 23.109 52.156 9.336 1 47.72 100 GLU B N 1
ATOM 1692 C CA . GLU B 1 100 ? 23.297 53.188 10.383 1 47.72 100 GLU B CA 1
ATOM 1693 C C . GLU B 1 100 ? 23.609 54.531 9.781 1 47.72 100 GLU B C 1
ATOM 1695 O O . GLU B 1 100 ? 24.594 54.688 9.055 1 47.72 100 GLU B O 1
ATOM 1700 N N . SER B 1 101 ? 22.578 55.406 9.422 1 51.12 101 SER B N 1
ATOM 1701 C CA . SER B 1 101 ? 22.688 56.781 9.023 1 51.12 101 SER B CA 1
ATOM 1702 C C . SER B 1 101 ? 23.641 57.562 9.945 1 51.12 101 SER B C 1
ATOM 1704 O O . SER B 1 101 ? 23.375 57.688 11.141 1 51.12 101 SER B O 1
ATOM 1706 N N . LYS B 1 102 ? 25.016 57.469 9.875 1 53.81 102 LYS B N 1
ATOM 1707 C CA . LYS B 1 102 ? 25.922 58.344 10.602 1 53.81 102 LYS B CA 1
ATOM 1708 C C . LYS B 1 102 ? 25.531 59.812 10.422 1 53.81 102 LYS B C 1
ATOM 1710 O O . LYS B 1 102 ? 25.438 60.312 9.297 1 53.81 102 LYS B O 1
ATOM 1715 N N . ARG B 1 103 ? 24.75 60.438 11.305 1 54.59 103 ARG B N 1
ATOM 1716 C CA . ARG B 1 103 ? 24.453 61.875 11.359 1 54.59 103 ARG B CA 1
ATOM 1717 C C . ARG B 1 103 ? 25.719 62.719 11.195 1 54.59 103 ARG B C 1
ATOM 1719 O O . ARG B 1 103 ? 26.75 62.406 11.812 1 54.59 103 ARG B O 1
ATOM 1726 N N . PRO B 1 104 ? 25.875 63.469 10.117 1 52.28 104 PRO B N 1
ATOM 1727 C CA . PRO B 1 104 ? 27.047 64.312 9.992 1 52.28 104 PRO B CA 1
ATOM 1728 C C . PRO B 1 104 ? 27.203 65.312 11.18 1 52.28 104 PRO B C 1
ATOM 1730 O O . PRO B 1 104 ? 26.203 65.688 11.805 1 52.28 104 PRO B O 1
ATOM 1733 N N . THR B 1 105 ? 28.234 65.312 12.008 1 51.12 105 THR B N 1
ATOM 1734 C CA . THR B 1 105 ? 28.594 66.188 13.086 1 51.12 105 THR B CA 1
ATOM 1735 C C . THR B 1 105 ? 28.562 67.625 12.594 1 51.12 105 THR B C 1
ATOM 1737 O O . THR B 1 105 ? 29.062 67.938 11.516 1 51.12 105 THR B O 1
ATOM 1740 N N . SER B 1 106 ? 27.469 68.5 12.727 1 53.75 106 SER B N 1
ATOM 1741 C CA . SER B 1 106 ? 27.297 69.938 12.461 1 53.75 106 SER B CA 1
ATOM 1742 C C . SER B 1 106 ? 28.484 70.75 12.992 1 53.75 106 SER B C 1
ATOM 1744 O O . SER B 1 106 ? 28.953 70.5 14.102 1 53.75 106 SER B O 1
ATOM 1746 N N . ARG B 1 107 ? 29.438 71.25 12.18 1 54.5 107 ARG B N 1
ATOM 1747 C CA . ARG B 1 107 ? 30.531 72.188 12.461 1 54.5 107 ARG B CA 1
ATOM 1748 C C . ARG B 1 107 ? 30.031 73.375 13.188 1 54.5 107 ARG B C 1
ATOM 1750 O O . ARG B 1 107 ? 29.109 74.062 12.711 1 54.5 107 ARG B O 1
ATOM 1757 N N . VAL B 1 108 ? 30.016 73.5 14.453 1 52.25 108 VAL B N 1
ATOM 1758 C CA . VAL B 1 108 ? 29.734 74.688 15.258 1 52.25 108 VAL B CA 1
ATOM 1759 C C . VAL B 1 108 ? 30.641 75.812 14.797 1 52.25 108 VAL B C 1
ATOM 1761 O O . VAL B 1 108 ? 31.844 75.625 14.648 1 52.25 108 VAL B O 1
ATOM 1764 N N . MET B 1 109 ? 30.188 76.75 13.906 1 50.69 109 MET B N 1
ATOM 1765 C CA . MET B 1 109 ? 30.812 78.062 13.516 1 50.69 109 MET B CA 1
ATOM 1766 C C . MET B 1 109 ? 31.281 78.812 14.742 1 50.69 109 MET B C 1
ATOM 1768 O O . MET B 1 109 ? 30.5 79 15.688 1 50.69 109 MET B O 1
ATOM 1772 N N . GLY B 1 110 ? 32.5 78.812 15.117 1 46.53 110 GLY B N 1
ATOM 1773 C CA . GLY B 1 110 ? 33.188 79.562 16.141 1 46.53 110 GLY B CA 1
ATOM 1774 C C . GLY B 1 110 ? 32.969 81.062 16.031 1 46.53 110 GLY B C 1
ATOM 1775 O O . GLY B 1 110 ? 33 81.625 14.938 1 46.53 110 GLY B O 1
ATOM 1776 N N . ARG B 1 111 ? 32.062 81.688 16.766 1 51.81 111 ARG B N 1
ATOM 1777 C CA . ARG B 1 111 ? 31.875 83.125 16.953 1 51.81 111 ARG B CA 1
ATOM 1778 C C . ARG B 1 111 ? 33.188 83.812 17.188 1 51.81 111 ARG B C 1
ATOM 1780 O O . ARG B 1 111 ? 33.938 83.5 18.094 1 51.81 111 ARG B O 1
ATOM 1787 N N . ARG B 1 112 ? 33.781 84.25 16.125 1 50.38 112 ARG B N 1
ATOM 1788 C CA . ARG B 1 112 ? 34.938 85.125 16.266 1 50.38 112 ARG B CA 1
ATOM 1789 C C . ARG B 1 112 ? 34.625 86.312 17.172 1 50.38 112 ARG B C 1
ATOM 1791 O O . ARG B 1 112 ? 33.594 87 16.984 1 50.38 112 ARG B O 1
ATOM 1798 N N . LYS B 1 113 ? 35.188 86.312 18.281 1 46.84 113 LYS B N 1
ATOM 1799 C CA . LYS B 1 113 ? 35.281 87.5 19.172 1 46.84 113 LYS B CA 1
ATOM 1800 C C . LYS B 1 113 ? 35.719 88.75 18.438 1 46.84 113 LYS B C 1
ATOM 1802 O O . LYS B 1 113 ? 36.781 88.75 17.828 1 46.84 113 LYS B O 1
ATOM 1807 N N . SER B 1 114 ? 34.812 89.438 17.625 1 34.5 114 SER B N 1
ATOM 1808 C CA . SER B 1 114 ? 35.281 90.875 17.641 1 34.5 114 SER B CA 1
ATOM 1809 C C . SER B 1 114 ? 35.219 91.438 19.047 1 34.5 114 SER B C 1
ATOM 1811 O O . SER B 1 114 ? 34.344 91.062 19.844 1 34.5 114 SER B O 1
#

Secondary structure (DSSP, 8-state):
----TTS-HHHHHHHHHHHHHHHHHHTT--HHHHHHHHT--HHHHHHHHTT---BHHHHHHHHHHTT--GGGHHHHSPP---HHHHHHHS------------------------/----TTS-HHHHHHHHHHHHHHHHHHTT--HHHHHHHHT--HHHHHHHHTT---BHHHHHHHHHHTT--GGGHHHHSPP---HHHHHHHS------------------------

Radius of gyration: 35.23 Å; Cα contacts (8 Å, |Δi|>4): 223; chains: 2; bounding box: 83×166×61 Å

InterPro domains:
  IPR001387 Cro/C1-type, helix-turn-helix domain [PS50943] (32-72)
  IPR010982 Lambda repressor-like, DNA-binding domain superfamily [G3DSA:1.10.260.40] (9-79)
  IPR010982 Lambda repressor-like, DNA-binding domain superfamily [SSF47413] (10-70)

Solvent-accessible surface area (backbone atoms only — not comparable to full-atom values): 137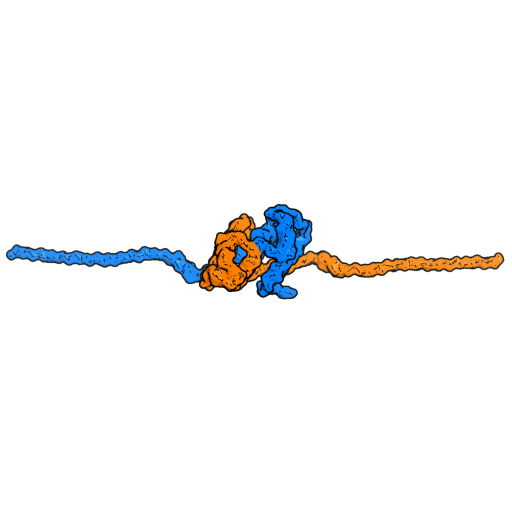03 Å² total; per-residue (Å²): 130,80,76,65,91,81,50,58,67,69,56,47,40,33,43,30,12,49,29,49,39,54,52,40,56,73,67,72,51,52,60,61,56,48,9,59,73,36,73,47,52,47,66,59,43,53,40,36,46,67,30,46,84,39,42,44,64,53,53,52,34,48,24,53,70,69,71,54,57,71,49,49,51,63,47,53,44,68,69,84,69,54,66,68,60,56,51,58,69,64,53,59,81,68,81,74,75,77,78,76,80,78,75,80,82,77,81,79,80,76,78,73,83,123,132,80,74,64,91,81,52,58,68,70,58,47,41,33,44,30,12,49,28,49,40,54,52,39,56,73,66,71,50,52,61,60,56,46,9,58,73,37,73,46,52,45,67,58,43,51,40,36,46,68,30,45,85,38,42,44,63,53,52,53,33,48,24,52,69,69,72,54,56,72,49,49,51,64,47,54,43,68,70,81,70,55,66,67,59,56,50,57,70,63,51,57,82,66,81,74,74,77,78,76,78,76,76,79,83,80,80,79,81,76,79,71,79,124

Foldseek 3Di:
DDDDPPDPPQVVLQVVLCVLVVLCVVVVDDLCRLCVQLVHDSVLSVCSNRRHDHDPSSVCSSCVSSVHRVVCVVVVDDDDPDPVVVVVVPPPVPPPPPPPPPDPDPPDPPPPDD/DDDDPPDPPQVVLQVVLCVLLVLCVVVVDDLCRLCVQLVHDSVLSVCSNRRHDHDPSSVCSSCVVSVHRVVCVVVVDDDDPPPVVVVVVPPPVPPPPPPPPPDPDPPPPPPPDD

Nearest PDB structures (foldseek):
  4ghj-assembly1_A  TM=8.667E-01  e=7.447E-04  Vibrio vulnificus CMCP6
  4pu8-assembly1_B  TM=8.123E-01  e=1.263E-03  Shewanella oneidensis MR-1
  4pu7-assembly1_B  TM=9.414E-01  e=4.876E-03  Shewanella oneidensis MR-1
  4pu8-assembly1_A  TM=8.792E-01  e=8.270E-03  Shewanella oneidensis MR-1
  4pu4-assembly1_D  TM=7.469E-01  e=3.635E-03  Shewanella oneidensis MR-1